Protein AF-A0A4R3I873-F1 (afdb_monomer_lite)

Secondary structure (DSSP, 8-state):
--HHHHHHHHHHHHHHHHHHHHHHHHHHHHHHHHHHHHHHHHHHHHHHHHHHHHHHHHHHT--HHHHHHHHHHHHHHHHHHHHH-TT-HHHHHHHHHHHHHHHHHHHHHHS--PPPPP-SHHHHHHHHHHHHHHHHHHHHHHHTTSS-HHHHHHHHHHHHHHHHHHHHHHHHHHHHHHHHTT-HHHHHHHHHHHHHHHHH-----TTHHHHHHHHHHHHHHTT---HHHHHHHHHHHHHTT---

Foldseek 3Di:
DPPVVVVVVVVVVVVVVVVVVVVVVVVVVVVLLVVLVVLLVVLLVVLVLLVLLLVLCVAQPLPLVLSVLSLVVSLVSLVVSCVSPVPDPSSVVSNVVSVVSVVSSVVCVVPPDDHDADQDPVSLVSSLVSLVVSLVVLVVCPVVVSDDPVVSVVCNLSSVVSNLVSSLVNLQVQLVVCVVVVVLVSSLVSLVVSLCSLVVDPRDDDCSVVSNVVSVVSNVVSPPDDCVVVVVVVVVVVVVPDDD

Structure (mmCIF, N/CA/C/O backbone):
data_AF-A0A4R3I873-F1
#
_entry.id   AF-A0A4R3I873-F1
#
loop_
_atom_site.group_PDB
_atom_site.id
_atom_site.type_symbol
_atom_site.label_atom_id
_atom_site.label_alt_id
_atom_site.label_comp_id
_atom_site.label_asym_id
_atom_site.label_entity_id
_atom_site.label_seq_id
_atom_site.pdbx_PDB_ins_code
_atom_site.Cartn_x
_atom_site.Cartn_y
_atom_site.Cartn_z
_atom_site.occupancy
_atom_site.B_iso_or_equiv
_atom_site.auth_seq_id
_atom_site.auth_comp_id
_atom_site.auth_asym_id
_atom_site.auth_atom_id
_atom_site.pdbx_PDB_model_num
ATOM 1 N N . MET A 1 1 ? 61.684 -5.479 -47.959 1.00 60.34 1 MET A N 1
ATOM 2 C CA . MET A 1 1 ? 60.389 -6.196 -48.004 1.00 60.34 1 MET A CA 1
ATOM 3 C C . MET A 1 1 ? 59.813 -6.062 -49.403 1.00 60.34 1 MET A C 1
ATOM 5 O O . MET A 1 1 ? 59.924 -4.977 -49.959 1.00 60.34 1 MET A O 1
ATOM 9 N N . SER A 1 2 ? 59.260 -7.128 -49.993 1.00 88.19 2 SER A N 1
ATOM 10 C CA . SER A 1 2 ? 58.579 -7.009 -51.290 1.00 88.19 2 SER A CA 1
ATOM 11 C C . SER A 1 2 ? 57.297 -6.184 -51.122 1.00 88.19 2 SER A C 1
ATOM 13 O O . SER A 1 2 ? 56.643 -6.257 -50.082 1.00 88.19 2 SER A O 1
ATOM 15 N N . PHE A 1 3 ? 56.935 -5.393 -52.131 1.00 88.19 3 PHE A N 1
ATOM 16 C CA . PHE A 1 3 ? 55.702 -4.591 -52.153 1.00 88.19 3 PHE A CA 1
ATOM 17 C C . PHE A 1 3 ? 54.454 -5.416 -51.776 1.00 88.19 3 PHE A C 1
ATOM 19 O O . PHE A 1 3 ? 53.602 -4.965 -51.014 1.00 88.19 3 PHE A O 1
ATOM 26 N N . TRP A 1 4 ? 54.410 -6.675 -52.213 1.00 90.62 4 TRP A N 1
ATOM 27 C CA . TRP A 1 4 ? 53.352 -7.633 -51.891 1.00 90.62 4 TRP A CA 1
ATOM 28 C C . TRP A 1 4 ? 53.280 -8.016 -50.410 1.00 90.62 4 TRP A C 1
ATOM 30 O O . TRP A 1 4 ? 52.184 -8.184 -49.883 1.00 90.62 4 TRP A O 1
ATOM 40 N N . ALA A 1 5 ? 54.420 -8.105 -49.718 1.00 89.44 5 ALA A N 1
ATOM 41 C CA . ALA A 1 5 ? 54.438 -8.364 -48.280 1.00 89.44 5 ALA A CA 1
ATOM 42 C C . ALA A 1 5 ? 53.839 -7.187 -47.491 1.00 89.44 5 ALA A C 1
ATOM 44 O O . ALA A 1 5 ? 53.072 -7.402 -46.556 1.00 89.44 5 ALA A O 1
ATOM 45 N N . PHE A 1 6 ? 54.125 -5.945 -47.901 1.00 91.50 6 PHE A N 1
ATOM 46 C CA . PHE A 1 6 ? 53.515 -4.754 -47.301 1.00 91.50 6 PHE A CA 1
ATOM 47 C C . PHE A 1 6 ? 51.999 -4.710 -47.541 1.00 91.50 6 PHE A C 1
ATOM 49 O O . PHE A 1 6 ? 51.234 -4.490 -46.603 1.00 91.50 6 PHE A O 1
ATOM 56 N N . LEU A 1 7 ? 51.561 -4.989 -48.774 1.00 91.62 7 LEU A N 1
ATOM 57 C CA . LEU A 1 7 ? 50.138 -5.038 -49.121 1.00 91.62 7 LEU A CA 1
ATOM 58 C C . LEU A 1 7 ? 49.388 -6.117 -48.318 1.00 91.62 7 LEU A C 1
ATOM 60 O O . LEU A 1 7 ? 48.276 -5.880 -47.851 1.00 91.62 7 LEU A O 1
ATOM 64 N N . GLY A 1 8 ? 50.017 -7.280 -48.113 1.00 93.75 8 GLY A N 1
ATOM 65 C CA . GLY A 1 8 ? 49.469 -8.369 -47.304 1.00 93.75 8 GLY A CA 1
ATOM 66 C C . GLY A 1 8 ? 49.294 -7.990 -45.831 1.00 93.75 8 GLY A C 1
ATOM 67 O O . GLY A 1 8 ? 48.234 -8.232 -45.259 1.00 93.75 8 GLY A O 1
ATOM 68 N N . VAL A 1 9 ? 50.291 -7.335 -45.224 1.00 92.19 9 VAL A N 1
ATOM 69 C CA . VAL A 1 9 ? 50.194 -6.846 -43.835 1.00 92.19 9 VAL A CA 1
ATOM 70 C C . VAL A 1 9 ? 49.103 -5.779 -43.699 1.00 92.19 9 VAL A C 1
ATOM 72 O O . VAL A 1 9 ? 48.313 -5.834 -42.757 1.00 92.19 9 VAL A O 1
ATOM 75 N N . LEU A 1 10 ? 49.008 -4.845 -44.653 1.00 93.81 10 LEU A N 1
ATOM 76 C CA . LEU A 1 10 ? 47.961 -3.819 -44.665 1.00 93.81 10 LEU A CA 1
ATOM 77 C C . LEU A 1 10 ? 46.556 -4.442 -44.742 1.00 93.81 10 LEU A C 1
ATOM 79 O O . LEU A 1 10 ? 45.660 -4.027 -44.009 1.00 93.81 10 LEU A O 1
ATOM 83 N N . ALA A 1 11 ? 46.372 -5.463 -45.584 1.00 94.06 11 ALA A N 1
ATOM 84 C CA . ALA A 1 11 ? 45.101 -6.173 -45.710 1.00 94.06 11 ALA A CA 1
ATOM 85 C C . ALA A 1 11 ? 44.700 -6.877 -44.402 1.00 94.06 11 ALA A C 1
ATOM 87 O O . ALA A 1 11 ? 43.551 -6.767 -43.975 1.00 94.06 11 ALA A O 1
ATOM 88 N N . ILE A 1 12 ? 45.644 -7.541 -43.726 1.00 94.31 12 ILE A N 1
ATOM 89 C CA . ILE A 1 12 ? 45.391 -8.193 -42.430 1.00 94.31 12 ILE A CA 1
ATOM 90 C C . ILE A 1 12 ? 44.998 -7.158 -41.369 1.00 94.31 12 ILE A C 1
ATOM 92 O O . ILE A 1 12 ? 44.011 -7.353 -40.660 1.00 94.31 12 ILE A O 1
ATOM 96 N N . LEU A 1 13 ? 45.718 -6.033 -41.288 1.00 93.00 13 LEU A N 1
ATOM 97 C CA . LEU A 1 13 ? 45.393 -4.954 -40.351 1.00 93.00 13 LEU A CA 1
ATOM 98 C C . LEU A 1 13 ? 44.006 -4.356 -40.620 1.00 93.00 13 LEU A C 1
ATOM 100 O O . LEU A 1 13 ? 43.263 -4.102 -39.672 1.00 93.00 13 LEU A O 1
ATOM 104 N N . ALA A 1 14 ? 43.625 -4.184 -41.888 1.00 93.31 14 ALA A N 1
ATOM 105 C CA . ALA A 1 14 ? 42.299 -3.701 -42.261 1.00 93.31 14 ALA A CA 1
ATOM 106 C C . ALA A 1 14 ? 41.185 -4.680 -41.847 1.00 93.31 14 ALA A C 1
ATOM 108 O O . ALA A 1 14 ? 40.172 -4.254 -41.292 1.00 93.31 14 ALA A O 1
AT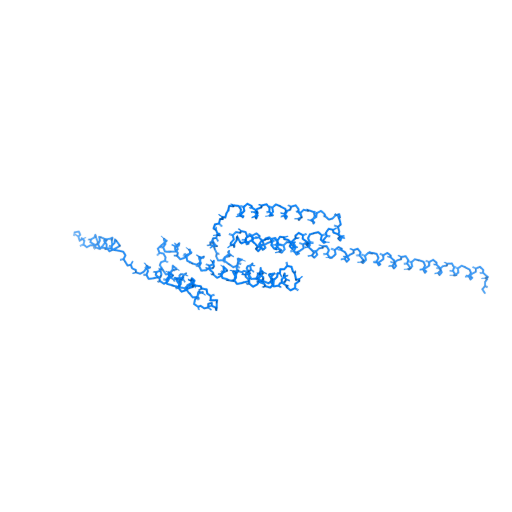OM 109 N N . VAL A 1 15 ? 41.385 -5.989 -42.044 1.00 95.12 15 VAL A N 1
ATOM 110 C CA . VAL A 1 15 ? 40.432 -7.022 -41.600 1.00 95.12 15 VAL A CA 1
ATOM 111 C C . VAL A 1 15 ? 40.312 -7.044 -40.075 1.00 95.12 15 VAL A C 1
ATOM 113 O O . VAL A 1 15 ? 39.198 -7.076 -39.554 1.00 95.12 15 VAL A O 1
ATOM 116 N N . MET A 1 16 ? 41.430 -6.969 -39.346 1.00 92.94 16 MET A N 1
ATOM 117 C CA . MET A 1 16 ? 41.413 -6.926 -37.880 1.00 92.94 16 MET A CA 1
ATOM 118 C C . MET A 1 16 ? 40.701 -5.678 -37.350 1.00 92.94 16 MET A C 1
ATOM 120 O O . MET A 1 16 ? 39.854 -5.787 -36.464 1.00 92.94 16 MET A O 1
ATOM 124 N N . ALA A 1 17 ? 40.996 -4.503 -37.910 1.00 92.44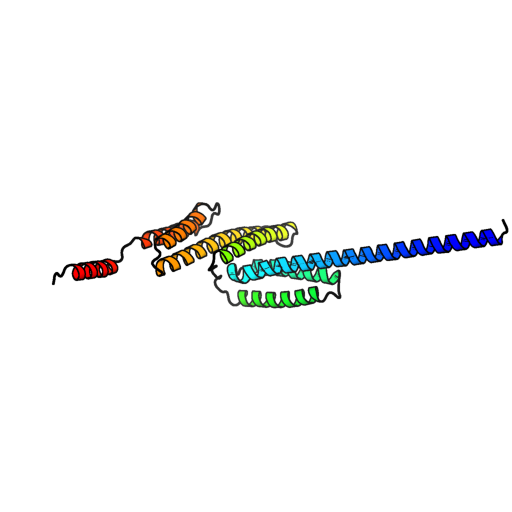 17 ALA A N 1
ATOM 125 C CA . ALA A 1 17 ? 40.325 -3.262 -37.536 1.00 92.44 17 ALA A CA 1
ATOM 126 C C . ALA A 1 17 ? 38.815 -3.320 -37.835 1.00 92.44 17 ALA A C 1
ATOM 128 O O . ALA A 1 17 ? 38.008 -2.917 -36.996 1.00 92.44 17 ALA A O 1
ATOM 129 N N . GLY A 1 18 ? 38.425 -3.883 -38.985 1.00 93.62 18 GLY A N 1
ATOM 130 C CA . GLY A 1 18 ? 37.023 -4.098 -39.350 1.00 93.62 18 GLY A CA 1
ATOM 131 C C . GLY A 1 18 ? 36.295 -5.052 -38.398 1.00 93.62 18 GLY A C 1
ATOM 132 O O . GLY A 1 18 ? 35.190 -4.749 -37.950 1.00 93.62 18 GLY A O 1
ATOM 133 N N . ALA A 1 19 ? 36.927 -6.168 -38.025 1.00 92.62 19 ALA A N 1
ATOM 134 C CA . ALA A 1 19 ? 36.372 -7.131 -37.075 1.00 92.62 19 ALA A CA 1
ATOM 135 C C . ALA A 1 19 ? 36.191 -6.526 -35.673 1.00 92.62 19 ALA A C 1
ATOM 137 O O . ALA A 1 19 ? 35.143 -6.712 -35.054 1.00 92.62 19 ALA A O 1
ATOM 138 N N . LEU A 1 20 ? 37.169 -5.752 -35.189 1.00 92.25 20 LEU A N 1
ATOM 139 C CA . LEU A 1 20 ? 37.072 -5.047 -33.906 1.00 92.25 20 LEU A CA 1
ATOM 140 C C . LEU A 1 20 ? 35.951 -4.002 -33.912 1.00 92.25 20 LEU A C 1
ATOM 142 O O . LEU A 1 20 ? 35.201 -3.899 -32.941 1.00 92.25 20 LEU A O 1
ATOM 146 N N . TYR A 1 21 ? 35.801 -3.257 -35.010 1.00 94.81 21 TYR A N 1
ATOM 147 C CA . TYR A 1 21 ? 34.722 -2.284 -35.155 1.00 94.81 21 TYR A CA 1
ATOM 148 C C . TYR A 1 21 ? 33.339 -2.955 -35.145 1.00 94.81 21 TYR A C 1
ATOM 150 O O . TYR A 1 21 ? 32.459 -2.532 -34.394 1.00 94.81 21 TYR A O 1
ATOM 158 N N . LEU A 1 22 ? 33.162 -4.040 -35.909 1.00 93.50 22 LEU A N 1
ATOM 159 C CA . LEU A 1 22 ? 31.922 -4.826 -35.923 1.00 93.50 22 LEU A CA 1
ATOM 160 C C . LEU A 1 22 ? 31.613 -5.441 -34.554 1.00 93.50 22 LEU A C 1
ATOM 162 O O . LEU A 1 22 ? 30.467 -5.395 -34.111 1.00 93.50 22 LEU A O 1
ATOM 166 N N . SER A 1 23 ? 32.628 -5.965 -33.862 1.00 91.94 23 SER A N 1
ATOM 167 C CA . SER A 1 23 ? 32.481 -6.508 -32.511 1.00 91.94 23 SER A CA 1
ATOM 168 C C . SER A 1 23 ? 32.015 -5.441 -31.524 1.00 91.94 23 SER A C 1
ATOM 170 O O . SER A 1 23 ? 31.121 -5.710 -30.724 1.00 91.94 23 SER A O 1
ATOM 172 N N . LYS A 1 24 ? 32.588 -4.233 -31.579 1.00 92.00 24 LYS A N 1
ATOM 173 C CA . LYS A 1 24 ? 32.170 -3.123 -30.717 1.00 92.00 24 LYS A CA 1
ATOM 174 C C . LYS A 1 24 ? 30.738 -2.685 -31.027 1.00 92.00 24 LYS A C 1
ATOM 176 O O . LYS A 1 24 ? 29.943 -2.536 -30.110 1.00 92.00 24 LYS A O 1
ATOM 181 N N . PHE A 1 25 ? 30.388 -2.545 -32.305 1.00 93.56 25 PHE A N 1
ATOM 182 C CA . PHE A 1 25 ? 29.031 -2.182 -32.716 1.00 93.56 25 PHE A CA 1
ATOM 183 C C . PHE A 1 25 ? 27.984 -3.216 -32.270 1.00 93.56 25 PHE A C 1
ATOM 185 O O . PHE A 1 25 ? 26.914 -2.850 -31.782 1.00 93.56 25 PHE A O 1
ATOM 192 N N . ALA A 1 26 ? 28.294 -4.510 -32.399 1.00 91.56 26 ALA A N 1
ATOM 193 C CA . ALA A 1 26 ? 27.433 -5.582 -31.909 1.00 91.56 26 ALA A CA 1
ATOM 194 C C . ALA A 1 26 ? 27.279 -5.534 -30.379 1.00 91.56 26 ALA A C 1
ATOM 196 O O . ALA A 1 26 ? 26.156 -5.631 -29.886 1.00 91.56 26 ALA A O 1
ATOM 197 N N . ALA A 1 27 ? 28.376 -5.310 -29.646 1.00 92.00 27 ALA A N 1
ATOM 198 C CA . ALA A 1 27 ? 28.360 -5.182 -28.190 1.00 92.00 27 ALA A CA 1
ATOM 199 C C . ALA A 1 27 ? 27.547 -3.964 -27.718 1.00 92.00 27 ALA A C 1
ATOM 201 O O . ALA A 1 27 ? 26.706 -4.099 -26.834 1.00 92.00 27 ALA A O 1
ATOM 202 N N . ASP A 1 28 ? 27.726 -2.793 -28.337 1.00 93.19 28 ASP A N 1
ATOM 203 C CA . ASP A 1 28 ? 26.969 -1.578 -28.004 1.00 93.19 28 ASP A CA 1
ATOM 204 C C . ASP A 1 28 ? 25.463 -1.775 -28.253 1.00 93.19 28 ASP A C 1
ATOM 206 O O . ASP A 1 28 ? 24.622 -1.364 -27.446 1.00 93.19 28 ASP A O 1
ATOM 210 N N . ARG A 1 29 ? 25.104 -2.466 -29.345 1.00 92.38 29 ARG A N 1
ATOM 211 C CA . ARG A 1 29 ? 23.713 -2.829 -29.646 1.00 92.38 29 ARG A CA 1
ATOM 212 C C . ARG A 1 29 ? 23.143 -3.803 -28.617 1.00 92.38 29 ARG A C 1
ATOM 214 O O . ARG A 1 29 ? 21.998 -3.639 -28.197 1.00 92.38 29 ARG A O 1
ATOM 221 N N . GLU A 1 30 ? 23.915 -4.806 -28.211 1.00 91.69 30 GLU A N 1
ATOM 222 C CA . GLU A 1 30 ? 23.497 -5.760 -27.186 1.00 91.69 30 GLU A CA 1
ATOM 223 C C . GLU A 1 30 ? 23.286 -5.069 -25.833 1.00 91.69 30 GLU A C 1
ATOM 225 O O . GLU A 1 30 ? 22.243 -5.260 -25.210 1.00 91.69 30 GLU A O 1
ATOM 230 N N . LEU A 1 31 ? 24.208 -4.195 -25.419 1.00 93.12 31 LEU A N 1
ATOM 231 C CA . LEU A 1 31 ? 24.082 -3.401 -24.195 1.00 93.12 31 LEU A CA 1
ATOM 232 C C . LEU A 1 31 ? 22.831 -2.515 -24.215 1.00 93.12 31 LEU A C 1
ATOM 234 O O . LEU A 1 31 ? 22.098 -2.460 -23.225 1.00 93.12 31 LEU A O 1
ATOM 238 N N . ALA A 1 32 ? 22.535 -1.870 -25.347 1.00 91.19 32 ALA A N 1
ATOM 239 C CA . ALA A 1 32 ? 21.318 -1.076 -25.500 1.00 91.19 32 ALA A CA 1
ATOM 240 C C . ALA A 1 32 ? 20.047 -1.932 -25.340 1.00 91.19 32 ALA A C 1
ATOM 242 O O . ALA A 1 32 ? 19.122 -1.539 -24.626 1.00 91.19 32 ALA A O 1
ATOM 243 N N . LEU A 1 33 ? 20.008 -3.126 -25.942 1.00 90.44 33 LEU A N 1
ATOM 244 C CA . LEU A 1 33 ? 18.888 -4.062 -25.791 1.00 90.44 33 LEU A CA 1
ATOM 245 C C . LEU A 1 33 ? 18.757 -4.580 -24.353 1.00 90.44 33 LEU A C 1
ATOM 247 O O . LEU A 1 33 ? 17.646 -4.675 -23.825 1.00 90.44 33 LEU A O 1
ATOM 251 N N . GLN A 1 34 ? 19.871 -4.898 -23.694 1.00 91.38 34 GLN A N 1
ATOM 252 C CA . GLN A 1 34 ? 19.878 -5.320 -22.294 1.00 91.38 34 GLN A CA 1
ATOM 253 C C . GLN A 1 34 ? 19.340 -4.217 -21.374 1.00 91.38 34 GLN A C 1
ATOM 255 O O . GLN A 1 34 ? 18.537 -4.507 -20.484 1.00 91.38 34 GLN A O 1
ATOM 260 N N . GLU A 1 35 ? 19.708 -2.959 -21.619 1.00 93.06 35 GLU A N 1
ATOM 261 C CA . GLU A 1 35 ? 19.231 -1.811 -20.847 1.00 93.06 35 GLU A CA 1
ATOM 262 C C . GLU A 1 35 ? 17.728 -1.568 -21.043 1.00 93.06 35 GLU A C 1
ATOM 264 O O . GLU A 1 35 ? 17.005 -1.358 -20.065 1.00 93.06 35 GLU A O 1
ATOM 269 N N . LEU A 1 36 ? 17.220 -1.673 -22.276 1.00 91.88 36 LEU A N 1
ATOM 270 C CA . LEU A 1 36 ? 15.777 -1.611 -22.546 1.00 91.88 36 LEU A CA 1
ATOM 271 C C . LEU A 1 36 ? 15.022 -2.730 -21.817 1.00 91.88 36 LEU A C 1
ATOM 273 O O . LEU A 1 36 ? 14.044 -2.468 -21.115 1.00 91.88 36 LEU A O 1
ATOM 277 N N . ASN A 1 37 ? 15.525 -3.965 -21.894 1.00 90.38 37 ASN A N 1
ATOM 278 C CA . ASN A 1 37 ? 14.953 -5.111 -21.186 1.00 90.38 37 ASN A CA 1
ATOM 279 C C . ASN A 1 37 ? 15.003 -4.946 -19.662 1.00 90.38 37 ASN A C 1
ATOM 281 O O . ASN A 1 37 ? 14.121 -5.423 -18.945 1.00 90.38 37 ASN A O 1
ATOM 285 N N . ARG A 1 38 ? 16.046 -4.303 -19.132 1.00 93.56 38 ARG A N 1
ATOM 286 C CA . ARG A 1 38 ? 16.154 -3.992 -17.705 1.00 93.56 38 ARG A CA 1
ATOM 287 C C . ARG A 1 38 ? 15.086 -2.982 -17.297 1.00 93.56 38 ARG A C 1
ATOM 289 O O . ARG A 1 38 ? 14.379 -3.231 -16.326 1.00 93.56 38 ARG A O 1
ATOM 296 N N . LYS A 1 39 ? 14.920 -1.893 -18.053 1.00 94.69 39 LYS A N 1
ATOM 297 C CA . LYS A 1 39 ? 13.890 -0.875 -17.792 1.00 94.69 39 LYS A CA 1
ATOM 298 C C . LYS A 1 39 ? 12.474 -1.449 -17.884 1.00 94.69 39 LYS A C 1
ATOM 300 O O . LYS A 1 39 ? 11.687 -1.232 -16.970 1.00 94.69 39 LYS A O 1
ATOM 305 N N . ALA A 1 40 ? 12.171 -2.251 -18.906 1.00 93.62 40 ALA A N 1
ATOM 306 C CA . ALA A 1 40 ? 10.873 -2.924 -19.030 1.00 93.62 40 ALA A CA 1
ATOM 307 C C . ALA A 1 40 ? 10.567 -3.822 -17.814 1.00 93.62 40 ALA A C 1
ATOM 309 O O . ALA A 1 40 ? 9.469 -3.775 -17.263 1.00 93.62 40 ALA A O 1
ATOM 310 N N . ARG A 1 41 ? 11.566 -4.567 -17.320 1.00 93.44 41 ARG A N 1
ATOM 311 C CA . ARG A 1 41 ? 11.433 -5.373 -16.093 1.00 93.44 41 ARG A CA 1
ATOM 312 C C . ARG A 1 41 ? 11.195 -4.529 -14.841 1.00 93.44 41 ARG A C 1
ATOM 314 O O . ARG A 1 41 ? 10.486 -4.980 -13.947 1.00 93.44 41 ARG A O 1
ATOM 321 N N . LEU A 1 42 ? 11.767 -3.327 -14.757 1.00 95.88 42 LEU A N 1
ATOM 322 C CA . LEU A 1 42 ? 11.489 -2.406 -13.650 1.00 95.88 42 LEU A CA 1
ATOM 323 C C . LEU A 1 42 ? 10.037 -1.914 -13.678 1.00 95.88 42 LEU A C 1
ATOM 325 O O . LEU A 1 42 ? 9.408 -1.877 -12.624 1.00 95.88 42 LEU A O 1
ATOM 329 N N . HIS A 1 43 ? 9.491 -1.608 -14.860 1.00 95.62 43 HIS A N 1
ATOM 330 C CA . HIS A 1 43 ? 8.072 -1.266 -15.004 1.00 95.62 43 HIS A CA 1
ATOM 331 C C . HIS A 1 43 ? 7.169 -2.420 -14.563 1.00 95.62 43 HIS A C 1
ATOM 333 O O . HIS A 1 43 ? 6.308 -2.207 -13.718 1.00 95.62 43 HIS A O 1
ATOM 339 N N . HIS A 1 44 ? 7.422 -3.643 -15.038 1.00 95.94 44 HIS A N 1
ATOM 340 C CA . HIS A 1 44 ? 6.655 -4.825 -14.628 1.00 95.94 44 HIS A CA 1
ATOM 341 C C . HIS A 1 44 ? 6.688 -5.056 -13.107 1.00 95.94 44 HIS A C 1
ATOM 343 O O . HIS A 1 44 ? 5.658 -5.273 -12.479 1.00 95.94 44 HIS A O 1
ATOM 349 N N . ARG A 1 45 ? 7.858 -4.918 -12.468 1.00 96.44 45 ARG A N 1
ATOM 350 C CA . ARG A 1 45 ? 7.962 -5.013 -11.000 1.00 96.44 45 ARG A CA 1
ATOM 351 C C . ARG A 1 45 ? 7.147 -3.940 -10.282 1.00 96.44 45 ARG A C 1
ATOM 353 O O . ARG A 1 45 ? 6.461 -4.260 -9.320 1.00 96.44 45 ARG A O 1
ATOM 360 N N . LYS A 1 46 ? 7.193 -2.690 -10.758 1.00 96.50 46 LYS A N 1
ATOM 361 C CA . LYS A 1 46 ? 6.382 -1.602 -10.191 1.00 96.50 46 LYS A CA 1
ATOM 362 C C . LYS A 1 46 ? 4.884 -1.888 -10.347 1.00 96.50 46 LYS A C 1
ATOM 364 O O . LYS A 1 46 ? 4.128 -1.581 -9.437 1.00 96.50 46 LYS A O 1
ATOM 369 N N . ILE A 1 47 ? 4.463 -2.498 -11.455 1.00 97.44 47 ILE A N 1
ATOM 370 C CA . ILE A 1 47 ? 3.072 -2.920 -11.666 1.00 97.44 47 ILE A CA 1
ATOM 371 C C . ILE A 1 47 ? 2.670 -3.977 -10.636 1.00 97.44 47 ILE A C 1
ATOM 373 O O . ILE A 1 47 ? 1.665 -3.779 -9.969 1.00 97.44 47 ILE A O 1
ATOM 377 N N . ILE A 1 48 ? 3.475 -5.026 -10.435 1.00 96.69 48 ILE A N 1
ATOM 378 C CA . ILE A 1 48 ? 3.220 -6.051 -9.404 1.00 96.69 48 ILE A CA 1
ATOM 379 C C . ILE A 1 48 ? 3.110 -5.418 -8.008 1.00 96.69 48 ILE A C 1
ATOM 381 O O . ILE A 1 48 ? 2.218 -5.752 -7.233 1.00 96.69 48 ILE A O 1
ATOM 385 N N . ASP A 1 49 ? 4.002 -4.478 -7.684 1.00 96.56 49 ASP A N 1
ATOM 386 C CA . ASP A 1 49 ? 3.959 -3.776 -6.401 1.00 96.56 49 ASP A CA 1
ATOM 387 C C . ASP A 1 49 ? 2.683 -2.937 -6.239 1.00 96.56 49 ASP A C 1
ATOM 389 O O . ASP A 1 49 ? 2.142 -2.859 -5.138 1.00 96.56 49 ASP A O 1
ATOM 393 N N . LEU A 1 50 ? 2.208 -2.285 -7.305 1.00 97.31 50 LEU A N 1
ATOM 394 C CA . LEU A 1 50 ? 0.962 -1.515 -7.290 1.00 97.31 50 LEU A CA 1
ATOM 395 C C . LEU A 1 50 ? -0.261 -2.428 -7.173 1.00 97.31 50 LEU A C 1
ATOM 397 O O . LEU A 1 50 ? -1.151 -2.127 -6.380 1.00 97.31 50 LEU A O 1
ATOM 401 N N . ASP A 1 51 ? -0.266 -3.538 -7.906 1.00 97.25 51 ASP A N 1
ATOM 402 C CA . ASP A 1 51 ? -1.312 -4.561 -7.905 1.00 97.25 51 ASP A CA 1
ATOM 403 C C . ASP A 1 51 ? -1.579 -5.099 -6.492 1.00 97.25 51 ASP A C 1
ATOM 405 O O . ASP A 1 51 ? -2.703 -5.041 -5.989 1.00 97.25 51 ASP A O 1
ATOM 409 N N . GLU A 1 52 ? -0.516 -5.501 -5.787 1.00 96.81 52 GLU A N 1
ATOM 410 C CA . GLU A 1 52 ? -0.592 -6.012 -4.413 1.00 96.81 52 GLU A CA 1
ATOM 411 C C . GLU A 1 52 ? -1.245 -4.994 -3.455 1.00 96.81 52 GLU A C 1
ATOM 413 O O . GLU A 1 52 ? -2.071 -5.339 -2.596 1.00 96.81 52 GLU A O 1
ATOM 418 N N . LEU A 1 53 ? -0.893 -3.712 -3.604 1.00 97.50 53 LEU A N 1
ATOM 419 C CA . LEU A 1 53 ? -1.462 -2.638 -2.792 1.00 97.50 53 LEU A CA 1
ATOM 420 C C . LEU A 1 53 ? -2.924 -2.382 -3.150 1.00 97.50 53 LEU A C 1
ATOM 422 O O . LEU A 1 53 ? -3.748 -2.263 -2.243 1.00 97.50 53 LEU A O 1
ATOM 426 N N . ILE A 1 54 ? -3.252 -2.317 -4.441 1.00 97.75 54 ILE A N 1
ATOM 427 C CA . ILE A 1 54 ? -4.611 -2.071 -4.932 1.00 97.75 54 ILE A CA 1
ATOM 428 C C . ILE A 1 54 ? -5.555 -3.173 -4.455 1.00 97.75 54 ILE A C 1
ATOM 430 O O . ILE A 1 54 ? -6.591 -2.853 -3.876 1.00 97.75 54 ILE A O 1
ATOM 434 N N . HIS A 1 55 ? -5.177 -4.447 -4.578 1.00 96.69 55 HIS A N 1
ATOM 435 C CA . HIS A 1 55 ? -5.991 -5.561 -4.086 1.00 96.69 55 HIS A CA 1
ATOM 436 C C . HIS A 1 55 ? -6.239 -5.494 -2.578 1.00 96.69 55 HIS A C 1
ATOM 438 O O . HIS A 1 55 ? -7.352 -5.730 -2.107 1.00 96.69 55 HIS A O 1
ATOM 444 N N . THR A 1 56 ? -5.229 -5.102 -1.801 1.00 96.94 56 THR A N 1
ATOM 445 C CA . THR A 1 56 ? -5.411 -4.930 -0.355 1.00 96.94 56 THR A CA 1
ATOM 446 C C . THR A 1 56 ? -6.367 -3.777 -0.051 1.00 96.94 56 THR A C 1
ATOM 448 O O . THR A 1 56 ? -7.262 -3.906 0.784 1.00 96.94 56 THR A O 1
ATOM 451 N N . LEU A 1 57 ? -6.216 -2.646 -0.738 1.00 96.88 57 LEU A N 1
ATOM 452 C CA . LEU A 1 57 ? -7.075 -1.484 -0.537 1.00 96.88 57 LEU A CA 1
ATOM 453 C C . LEU A 1 57 ? -8.506 -1.728 -1.036 1.00 96.88 57 LEU A C 1
ATOM 455 O O . LEU A 1 57 ? -9.438 -1.248 -0.401 1.00 96.88 57 LEU A O 1
ATOM 459 N N . LEU A 1 58 ? -8.716 -2.526 -2.084 1.00 96.62 58 LEU A N 1
ATOM 460 C CA . LEU A 1 58 ? -10.044 -2.963 -2.540 1.00 96.62 58 LEU A CA 1
ATOM 461 C C . LEU A 1 58 ? -10.818 -3.737 -1.466 1.00 96.62 58 LEU A C 1
ATOM 463 O O . LEU A 1 58 ? -12.043 -3.653 -1.390 1.00 96.62 58 LEU A O 1
ATOM 467 N N . ILE A 1 59 ? -10.120 -4.473 -0.607 1.00 95.94 59 ILE A N 1
ATOM 468 C CA . ILE A 1 59 ? -10.753 -5.258 0.456 1.00 95.94 59 ILE A CA 1
ATOM 469 C C . ILE A 1 59 ? -10.962 -4.402 1.712 1.00 95.94 59 ILE A C 1
ATOM 471 O O . ILE A 1 59 ? -12.060 -4.372 2.273 1.00 95.94 59 ILE A O 1
ATOM 475 N N . TYR A 1 60 ? -9.919 -3.680 2.126 1.00 96.50 60 TYR A N 1
ATOM 476 C CA . TYR A 1 60 ? -9.804 -3.127 3.478 1.00 96.50 60 TYR A CA 1
ATOM 477 C C . TYR A 1 60 ? -9.963 -1.604 3.580 1.00 96.50 60 TYR A C 1
ATOM 479 O O . TYR A 1 60 ? -10.135 -1.084 4.680 1.00 96.50 60 TYR A O 1
ATOM 487 N N . ASP A 1 61 ? -9.901 -0.875 2.466 1.00 95.44 61 ASP A N 1
ATOM 488 C CA . ASP A 1 61 ? -9.989 0.591 2.459 1.00 95.44 61 ASP A CA 1
ATOM 489 C C . ASP A 1 61 ? -11.158 1.121 1.622 1.00 95.44 61 ASP A C 1
ATOM 491 O O . ASP A 1 61 ? -11.877 2.023 2.049 1.00 95.44 61 ASP A O 1
ATOM 495 N N . ARG A 1 62 ? -11.349 0.539 0.434 1.00 94.50 62 ARG A N 1
ATOM 496 C CA . ARG A 1 62 ? -12.446 0.772 -0.517 1.00 94.50 62 ARG A CA 1
ATOM 497 C C . ARG A 1 62 ? -12.638 2.219 -0.963 1.00 94.50 62 ARG A C 1
ATOM 499 O O . ARG A 1 62 ? -13.693 2.585 -1.473 1.00 94.50 62 ARG A O 1
ATOM 506 N N . ASN A 1 63 ? -11.611 3.054 -0.829 1.00 94.94 63 ASN A N 1
ATOM 507 C CA . ASN A 1 63 ? -11.657 4.425 -1.309 1.00 94.94 63 ASN A CA 1
ATOM 508 C C . ASN A 1 63 ? -11.379 4.487 -2.817 1.00 94.94 63 ASN A C 1
ATOM 510 O O . ASN A 1 63 ? -10.225 4.477 -3.244 1.00 94.94 63 ASN A O 1
ATOM 514 N N . THR A 1 64 ? -12.440 4.601 -3.613 1.00 95.94 64 THR A N 1
ATOM 515 C CA . THR A 1 64 ? -12.371 4.602 -5.083 1.00 95.94 64 THR A CA 1
ATOM 516 C C . THR A 1 64 ? -11.479 5.711 -5.636 1.00 95.94 64 THR A C 1
ATOM 518 O O . THR A 1 64 ? -10.651 5.440 -6.489 1.00 95.94 64 THR A O 1
ATOM 521 N N . SER A 1 65 ? -11.531 6.921 -5.075 1.00 95.12 65 SER A N 1
ATOM 522 C CA . SER A 1 65 ? -10.693 8.044 -5.527 1.00 95.12 65 SER A CA 1
ATOM 523 C C . SER A 1 65 ? -9.177 7.775 -5.417 1.00 95.12 65 SER A C 1
ATOM 525 O O . SER A 1 65 ? -8.415 8.099 -6.333 1.00 95.12 65 SER A O 1
ATOM 527 N N . LEU A 1 66 ? -8.718 7.142 -4.327 1.00 95.94 66 LEU A N 1
ATOM 528 C CA . LEU A 1 66 ? -7.317 6.720 -4.212 1.00 95.94 66 LEU A CA 1
ATOM 529 C C . LEU A 1 66 ? -7.006 5.566 -5.174 1.00 95.94 66 LEU A C 1
ATOM 531 O O . LEU A 1 66 ? -5.964 5.588 -5.829 1.00 95.94 66 LEU A O 1
ATOM 535 N N . LEU A 1 67 ? -7.902 4.579 -5.268 1.00 97.19 67 LEU A N 1
ATOM 536 C CA . LEU A 1 67 ? -7.743 3.426 -6.159 1.00 97.19 67 LEU A CA 1
ATOM 537 C C . LEU A 1 67 ? -7.623 3.862 -7.626 1.00 97.19 67 LEU A C 1
ATOM 539 O O . LEU A 1 67 ? -6.726 3.400 -8.319 1.00 97.19 67 LEU A O 1
ATOM 543 N N . GLU A 1 68 ? -8.440 4.813 -8.074 1.00 96.44 68 GLU A N 1
ATOM 544 C CA . GLU A 1 68 ? -8.373 5.416 -9.411 1.00 96.44 68 GLU A CA 1
ATOM 545 C C . GLU A 1 68 ? -7.030 6.111 -9.660 1.00 96.44 68 GLU A C 1
ATOM 547 O O . GLU A 1 68 ? -6.427 5.953 -10.722 1.00 96.44 68 GLU A O 1
ATOM 552 N N . SER A 1 69 ? -6.516 6.845 -8.668 1.00 96.31 69 SER A N 1
ATOM 553 C CA . SER A 1 69 ? -5.206 7.500 -8.767 1.00 96.31 69 SER A CA 1
ATOM 554 C C . SER A 1 69 ? -4.065 6.483 -8.893 1.00 96.31 69 SER A C 1
ATOM 556 O O . SER A 1 69 ? -3.136 6.683 -9.678 1.00 96.31 69 SER A O 1
ATOM 558 N N . MET A 1 70 ? -4.143 5.374 -8.150 1.00 97.06 70 MET A N 1
ATOM 559 C CA . MET A 1 70 ? -3.169 4.282 -8.216 1.00 97.06 70 MET A CA 1
ATOM 560 C C . MET A 1 70 ? -3.266 3.504 -9.533 1.00 97.06 70 MET A C 1
ATOM 562 O O . MET A 1 70 ? -2.236 3.236 -10.148 1.00 97.06 70 MET A O 1
ATOM 566 N N . LEU A 1 71 ? -4.480 3.208 -10.003 1.00 97.25 71 LEU A N 1
ATOM 567 C CA . LEU A 1 71 ? -4.721 2.550 -11.289 1.00 97.25 71 LEU A CA 1
ATOM 568 C C . LEU A 1 71 ? -4.209 3.393 -12.451 1.00 97.25 71 LEU A C 1
ATOM 570 O O . LEU A 1 71 ? -3.524 2.873 -13.323 1.00 97.25 71 LEU A O 1
ATOM 574 N N . LYS A 1 72 ? -4.427 4.710 -12.428 1.00 96.56 72 LYS A N 1
ATOM 575 C CA . LYS A 1 72 ? -3.883 5.614 -13.447 1.00 96.56 72 LYS A CA 1
ATOM 576 C C . LYS A 1 72 ? -2.355 5.553 -13.522 1.00 96.56 72 LYS A C 1
ATOM 578 O O . LYS A 1 72 ? -1.793 5.579 -14.617 1.00 96.56 72 LYS A O 1
ATOM 583 N N . GLU A 1 73 ? -1.672 5.474 -12.380 1.00 96.62 73 GLU A N 1
ATOM 584 C CA . GLU A 1 73 ? -0.214 5.297 -12.347 1.00 96.62 73 GLU A CA 1
ATOM 585 C C . GLU A 1 73 ? 0.208 3.899 -12.819 1.00 96.62 73 GLU A C 1
ATOM 587 O O . GLU A 1 73 ? 1.198 3.774 -13.544 1.00 96.62 73 GLU A O 1
ATOM 592 N N . MET A 1 74 ? -0.544 2.857 -12.460 1.00 97.38 74 MET A N 1
ATOM 593 C CA . MET A 1 74 ? -0.304 1.482 -12.902 1.00 97.38 74 MET A CA 1
ATOM 594 C C . MET A 1 74 ? -0.445 1.359 -14.428 1.00 97.38 74 MET A C 1
ATOM 596 O O . MET A 1 74 ? 0.484 0.889 -15.086 1.00 97.38 74 MET A O 1
ATOM 600 N N . SER A 1 75 ? -1.526 1.897 -15.006 1.00 97.00 75 SER A N 1
ATOM 601 C CA . SER A 1 75 ? -1.760 1.998 -16.455 1.00 97.00 75 SER A CA 1
ATOM 602 C C . SER A 1 75 ? -0.642 2.767 -17.154 1.00 97.00 75 SER A C 1
ATOM 604 O O . SER A 1 75 ? -0.050 2.272 -18.112 1.00 97.00 75 SER A O 1
ATOM 606 N N . ALA A 1 76 ? -0.272 3.946 -16.642 1.00 96.19 76 ALA A N 1
ATOM 607 C CA . ALA A 1 76 ? 0.817 4.736 -17.214 1.00 96.19 76 ALA A CA 1
ATOM 608 C C . ALA A 1 76 ? 2.167 3.994 -17.166 1.00 96.19 76 ALA A C 1
ATOM 610 O O . ALA A 1 76 ? 2.957 4.077 -18.108 1.00 96.19 76 ALA A O 1
ATOM 611 N N . THR A 1 77 ? 2.431 3.251 -16.087 1.00 96.44 77 THR A N 1
ATOM 612 C CA . THR A 1 77 ? 3.644 2.435 -15.930 1.00 96.44 77 THR A CA 1
ATOM 613 C C . THR A 1 77 ? 3.671 1.288 -16.944 1.00 96.44 77 THR A C 1
ATOM 615 O O . THR A 1 77 ? 4.710 1.051 -17.564 1.00 96.44 77 THR A O 1
ATOM 618 N N . ALA A 1 78 ? 2.537 0.619 -17.162 1.00 96.31 78 ALA A N 1
ATOM 619 C CA . ALA A 1 78 ? 2.393 -0.443 -18.156 1.00 96.31 78 ALA A CA 1
ATOM 620 C C . ALA A 1 78 ? 2.585 0.074 -19.586 1.00 96.31 78 ALA A C 1
ATOM 622 O O . ALA A 1 78 ? 3.380 -0.482 -20.346 1.00 96.31 78 ALA A O 1
ATOM 623 N N . GLU A 1 79 ? 1.952 1.195 -19.939 1.00 95.69 79 GLU A N 1
ATOM 624 C CA . GLU A 1 79 ? 2.122 1.831 -21.248 1.00 95.69 79 GLU A CA 1
ATOM 625 C C . GLU A 1 79 ? 3.577 2.239 -21.517 1.00 95.69 79 GLU A C 1
ATOM 627 O O . GLU A 1 79 ? 4.082 2.064 -22.628 1.00 95.69 79 GLU A O 1
ATOM 632 N N . GLN A 1 80 ? 4.278 2.772 -20.510 1.00 95.00 80 GLN A N 1
ATOM 633 C CA . GLN A 1 80 ? 5.705 3.085 -20.621 1.00 95.00 80 GLN A CA 1
ATOM 634 C C . GLN A 1 80 ? 6.546 1.824 -20.827 1.00 95.00 80 GLN A C 1
ATOM 636 O O . GLN A 1 80 ? 7.419 1.815 -21.695 1.00 95.00 80 GLN A O 1
ATOM 641 N N . GLY A 1 81 ? 6.252 0.748 -20.093 1.00 95.25 81 GLY A N 1
ATOM 642 C CA . GLY A 1 81 ? 6.897 -0.547 -20.287 1.00 95.25 81 GLY A CA 1
ATOM 643 C C . GLY A 1 81 ? 6.732 -1.068 -21.717 1.00 95.25 81 GLY A C 1
ATOM 644 O O . GLY A 1 81 ? 7.715 -1.466 -22.343 1.00 95.25 81 GLY A O 1
ATOM 645 N N . ILE A 1 82 ? 5.515 -1.013 -22.264 1.00 95.19 82 ILE A N 1
ATOM 646 C CA . ILE A 1 82 ? 5.206 -1.496 -23.620 1.00 95.19 82 ILE A CA 1
ATOM 647 C C . ILE A 1 82 ? 5.904 -0.651 -24.684 1.00 95.19 82 ILE A C 1
ATOM 649 O O . ILE A 1 82 ? 6.412 -1.199 -25.657 1.00 95.19 82 ILE A O 1
ATOM 653 N N . LYS A 1 83 ? 6.010 0.670 -24.496 1.00 94.38 83 LYS A N 1
ATOM 654 C CA . LYS A 1 83 ? 6.789 1.529 -25.407 1.00 94.38 83 LYS A CA 1
ATOM 655 C C . LYS A 1 83 ? 8.262 1.117 -25.479 1.00 94.38 83 LYS A C 1
ATOM 657 O O . LYS A 1 83 ? 8.875 1.259 -26.532 1.00 94.38 83 LYS A O 1
ATOM 662 N N . LEU A 1 84 ? 8.827 0.618 -24.378 1.00 92.94 84 LEU A N 1
ATOM 663 C CA . LEU A 1 84 ? 10.209 0.128 -24.334 1.00 92.94 84 LEU A CA 1
ATOM 664 C C . LEU A 1 84 ? 10.350 -1.282 -24.912 1.00 92.94 84 LEU A C 1
ATOM 666 O O . LEU A 1 84 ? 11.368 -1.582 -25.534 1.00 92.94 84 LEU A O 1
ATOM 670 N N . LYS A 1 85 ? 9.352 -2.145 -24.692 1.00 92.56 85 LYS A N 1
ATOM 671 C CA . LYS A 1 85 ? 9.332 -3.530 -25.170 1.00 92.56 85 LYS A CA 1
ATOM 672 C C . LYS A 1 85 ? 7.935 -3.898 -25.704 1.00 92.56 85 LYS A C 1
ATOM 674 O O . LYS A 1 85 ? 7.142 -4.492 -24.970 1.00 92.56 85 LYS A O 1
ATOM 679 N N . PRO A 1 86 ? 7.634 -3.580 -26.978 1.00 91.06 86 PRO A N 1
ATOM 680 C CA . PRO A 1 86 ? 6.300 -3.777 -27.558 1.00 91.06 86 PRO A CA 1
ATOM 681 C C . PRO A 1 86 ? 5.843 -5.236 -27.613 1.00 91.06 86 PRO A C 1
ATOM 683 O O . PRO A 1 86 ? 4.646 -5.515 -27.519 1.00 91.06 86 PRO A O 1
ATOM 686 N N . ASP A 1 87 ? 6.796 -6.159 -27.727 1.00 91.19 87 ASP A N 1
ATOM 687 C CA . ASP A 1 87 ? 6.561 -7.603 -27.849 1.00 91.19 87 ASP A CA 1
ATOM 688 C C . ASP A 1 87 ? 6.559 -8.320 -26.486 1.00 91.19 87 ASP A C 1
ATOM 690 O O . ASP A 1 87 ? 6.702 -9.537 -26.416 1.00 91.19 87 ASP A O 1
ATOM 694 N N . SER A 1 88 ? 6.472 -7.579 -25.374 1.00 92.56 88 SER A N 1
ATOM 695 C CA . SER A 1 88 ? 6.395 -8.190 -24.043 1.00 92.56 88 SER A CA 1
ATOM 696 C C . SER A 1 88 ? 4.976 -8.675 -23.765 1.00 92.56 88 SER A C 1
ATOM 698 O O . SER A 1 88 ? 4.080 -7.870 -23.509 1.00 92.56 88 SER A O 1
ATOM 700 N N . GLU A 1 89 ? 4.785 -9.990 -23.758 1.00 92.81 89 GLU A N 1
ATOM 701 C CA . GLU A 1 89 ? 3.507 -10.605 -23.387 1.00 92.81 89 GLU A CA 1
ATOM 702 C C . GLU A 1 89 ? 3.144 -10.334 -21.920 1.00 92.81 89 GLU A C 1
ATOM 704 O O . GLU A 1 89 ? 1.977 -10.115 -21.609 1.00 92.81 89 GLU A O 1
ATOM 709 N N . GLU A 1 90 ? 4.134 -10.238 -21.024 1.00 93.19 90 GLU A N 1
ATOM 710 C CA . GLU A 1 90 ? 3.898 -9.960 -19.601 1.00 93.19 90 GLU A CA 1
ATOM 711 C C . GLU A 1 90 ? 3.231 -8.593 -19.398 1.00 93.19 90 GLU A C 1
ATOM 713 O O . GLU A 1 90 ? 2.189 -8.495 -18.760 1.00 93.19 90 GLU A O 1
ATOM 718 N N . LEU A 1 91 ? 3.770 -7.541 -20.021 1.00 93.62 91 LEU A N 1
ATOM 719 C CA . LEU A 1 91 ? 3.219 -6.186 -19.909 1.00 93.62 91 LEU A CA 1
ATOM 720 C C . LEU A 1 91 ? 1.861 -6.038 -20.615 1.00 93.62 91 LEU A C 1
ATOM 722 O O . LEU A 1 91 ? 1.037 -5.212 -20.220 1.00 93.62 91 LEU A O 1
ATOM 726 N N . ARG A 1 92 ? 1.608 -6.831 -21.664 1.00 93.00 92 ARG A N 1
ATOM 727 C CA . ARG A 1 92 ? 0.286 -6.896 -22.306 1.00 93.00 92 ARG A CA 1
ATOM 728 C C . ARG A 1 92 ? -0.733 -7.568 -21.390 1.00 93.00 92 ARG A C 1
ATOM 730 O O . ARG A 1 92 ? -1.850 -7.068 -21.274 1.00 93.00 92 ARG A O 1
ATOM 737 N N . SER A 1 93 ? -0.343 -8.650 -20.717 1.00 94.69 93 SER A N 1
ATOM 738 C CA . SER A 1 93 ? -1.164 -9.300 -19.694 1.00 94.69 93 SER A CA 1
ATOM 739 C C . SER A 1 93 ? -1.461 -8.349 -18.536 1.00 94.69 93 SER A C 1
ATOM 741 O O . SER A 1 93 ? -2.609 -8.262 -18.108 1.00 94.69 93 SER A O 1
ATOM 743 N N . ASP A 1 94 ? -0.464 -7.590 -18.076 1.00 95.25 94 ASP A N 1
ATOM 744 C CA . ASP A 1 94 ? -0.644 -6.577 -17.035 1.00 95.25 94 ASP A CA 1
ATOM 745 C C . ASP A 1 94 ? -1.719 -5.554 -17.429 1.00 95.25 94 ASP A C 1
ATOM 747 O O . ASP A 1 94 ? -2.613 -5.274 -16.639 1.00 95.25 94 ASP A O 1
ATOM 751 N N . LEU A 1 95 ? -1.701 -5.038 -18.666 1.00 93.69 95 LEU A N 1
ATOM 752 C CA . LEU A 1 95 ? -2.739 -4.111 -19.143 1.00 93.69 95 LEU A CA 1
ATOM 753 C C . LEU A 1 95 ? -4.149 -4.712 -19.130 1.00 93.69 95 LEU A C 1
ATOM 755 O O . LEU A 1 95 ? -5.113 -3.995 -18.859 1.00 93.69 95 LEU A O 1
ATOM 759 N N . LEU A 1 96 ? -4.293 -5.999 -19.452 1.00 94.12 96 LEU A N 1
ATOM 760 C CA . LEU A 1 96 ? -5.591 -6.673 -19.390 1.00 94.12 96 LEU A CA 1
ATOM 761 C C . LEU A 1 96 ? -6.072 -6.804 -17.942 1.00 94.12 96 LEU A C 1
ATOM 763 O O . LEU A 1 96 ? -7.234 -6.509 -17.666 1.00 94.12 96 LEU A O 1
ATOM 767 N N . ASN A 1 97 ? -5.173 -7.169 -17.027 1.00 95.38 97 ASN A N 1
ATOM 768 C CA . ASN A 1 97 ? -5.472 -7.259 -15.600 1.00 95.38 97 ASN A CA 1
ATOM 769 C C . ASN A 1 97 ? -5.869 -5.893 -15.030 1.00 95.38 97 ASN A C 1
ATOM 771 O O . ASN A 1 97 ? -6.887 -5.782 -14.356 1.00 95.38 97 ASN A O 1
ATOM 775 N N . ILE A 1 98 ? -5.136 -4.833 -15.379 1.00 97.00 98 ILE A N 1
ATOM 776 C CA . ILE A 1 98 ? -5.443 -3.464 -14.947 1.00 97.00 98 ILE A CA 1
ATOM 777 C C . ILE A 1 98 ? -6.866 -3.066 -15.353 1.00 97.00 98 ILE A C 1
ATOM 779 O O . ILE A 1 98 ? -7.609 -2.539 -14.530 1.00 97.00 98 ILE A O 1
ATOM 783 N N . ARG A 1 99 ? -7.289 -3.379 -16.584 1.00 95.94 99 ARG A N 1
ATOM 784 C CA . ARG A 1 99 ? -8.664 -3.110 -17.044 1.00 95.94 99 ARG A CA 1
ATOM 785 C C . ARG A 1 99 ? -9.718 -3.892 -16.265 1.00 95.94 99 ARG A C 1
ATOM 787 O O . ARG A 1 99 ? -10.807 -3.372 -16.039 1.00 95.94 99 ARG A O 1
ATOM 79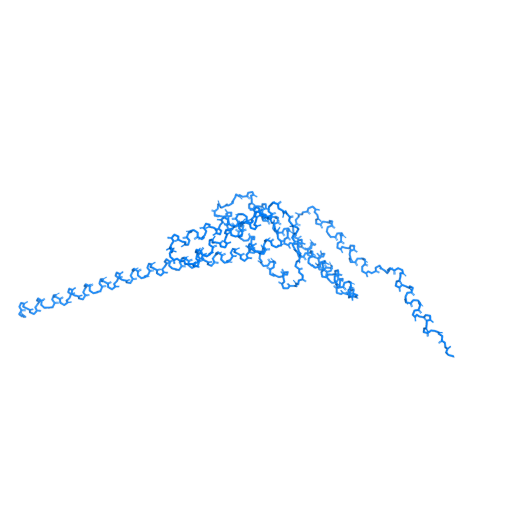4 N N . ALA A 1 100 ? -9.424 -5.130 -15.871 1.00 96.19 100 ALA A N 1
ATOM 795 C CA . ALA A 1 100 ? -10.328 -5.904 -15.024 1.00 96.19 100 ALA A CA 1
ATOM 796 C C . ALA A 1 100 ? -10.480 -5.243 -13.643 1.00 96.19 100 ALA A C 1
ATOM 798 O O . ALA A 1 100 ? -11.597 -5.049 -13.168 1.00 96.19 100 ALA A O 1
ATOM 799 N N . ILE A 1 101 ? -9.374 -4.786 -13.051 1.00 96.69 101 ILE A N 1
ATOM 800 C CA . ILE A 1 101 ? -9.390 -4.087 -11.761 1.00 96.69 101 ILE A CA 1
ATOM 801 C C . ILE A 1 101 ? -10.105 -2.729 -11.870 1.00 96.69 101 ILE A C 1
ATOM 803 O O . ILE A 1 101 ? -10.867 -2.356 -10.978 1.00 96.69 101 ILE A O 1
ATOM 807 N N . GLU A 1 102 ? -9.934 -1.995 -12.974 1.00 96.81 102 GLU A N 1
ATOM 808 C CA . GLU A 1 102 ? -10.696 -0.768 -13.249 1.00 96.81 102 GLU A CA 1
ATOM 809 C C . GLU A 1 102 ? -12.211 -1.027 -13.222 1.00 96.81 102 GLU A C 1
ATOM 811 O O . GLU A 1 102 ? -12.959 -0.229 -12.653 1.00 96.81 102 GLU A O 1
ATOM 816 N N . GLN A 1 103 ? -12.674 -2.153 -13.775 1.00 95.81 103 GLN A N 1
ATOM 817 C CA . GLN A 1 103 ? -14.085 -2.545 -13.706 1.00 95.81 103 GLN A CA 1
ATOM 818 C C . GLN A 1 103 ? -14.522 -2.858 -12.271 1.00 95.81 103 GLN A C 1
ATOM 820 O O . GLN A 1 103 ? -15.598 -2.427 -11.858 1.00 95.81 103 GLN A O 1
ATOM 825 N N . GLU A 1 104 ? -13.696 -3.550 -11.483 1.00 95.88 104 GLU A N 1
ATOM 826 C CA . GLU A 1 104 ? -13.987 -3.804 -10.066 1.00 95.88 104 GLU A CA 1
ATOM 827 C C . GLU A 1 104 ? -14.137 -2.501 -9.266 1.00 95.88 104 GLU A C 1
ATOM 829 O O . GLU A 1 104 ? -15.079 -2.358 -8.482 1.00 95.88 104 GLU A O 1
ATOM 834 N N . VAL A 1 105 ? -13.262 -1.516 -9.503 1.00 96.19 105 VAL A N 1
ATOM 835 C CA . VAL A 1 105 ? -13.340 -0.193 -8.860 1.00 96.19 105 VAL A CA 1
ATOM 836 C C . VAL A 1 105 ? -14.600 0.561 -9.285 1.00 96.19 105 VAL A C 1
ATOM 838 O O . VAL A 1 105 ? -15.254 1.173 -8.439 1.00 96.19 105 VAL A O 1
ATOM 841 N N . GLN A 1 106 ? -14.997 0.480 -10.558 1.00 95.50 106 GLN A N 1
ATOM 842 C CA . GLN A 1 106 ? -16.247 1.081 -11.039 1.00 95.50 106 GLN A CA 1
ATOM 843 C C . GLN A 1 106 ? -17.481 0.439 -10.393 1.00 95.50 106 GLN A C 1
ATOM 845 O O . GLN A 1 106 ? -18.398 1.145 -9.971 1.00 95.50 106 GLN A O 1
ATOM 850 N N . VAL A 1 107 ? -17.500 -0.891 -10.259 1.00 95.38 107 VAL A N 1
ATOM 851 C CA . VAL A 1 107 ? -18.575 -1.606 -9.556 1.00 95.38 107 VAL A CA 1
ATOM 852 C C . VAL A 1 107 ? -18.625 -1.195 -8.086 1.00 95.38 107 VAL A C 1
ATOM 854 O O . VAL A 1 107 ? -19.712 -0.955 -7.565 1.00 95.38 107 VAL A O 1
ATOM 857 N N . LEU A 1 108 ? -17.474 -1.059 -7.424 1.00 94.50 108 LEU A N 1
ATOM 858 C CA . LEU A 1 108 ? -17.395 -0.584 -6.043 1.00 94.50 108 LEU A CA 1
ATOM 859 C C . LEU A 1 108 ? -17.900 0.861 -5.895 1.00 94.50 108 LEU A C 1
ATOM 861 O O . LEU A 1 108 ? -18.573 1.171 -4.914 1.00 94.50 108 LEU A O 1
ATOM 865 N N . ALA A 1 109 ? -17.616 1.734 -6.865 1.00 93.88 109 ALA A N 1
ATOM 866 C CA . ALA A 1 109 ? -18.131 3.102 -6.883 1.00 93.88 109 ALA A CA 1
ATOM 867 C C . ALA A 1 109 ? -19.660 3.138 -7.034 1.00 93.88 109 ALA A C 1
ATOM 869 O O . ALA A 1 109 ? -20.327 3.931 -6.371 1.00 93.88 109 ALA A O 1
ATOM 870 N N . ALA A 1 110 ? -20.218 2.263 -7.876 1.00 95.00 110 ALA A N 1
ATOM 871 C CA . ALA A 1 110 ? -21.660 2.160 -8.096 1.00 95.00 110 ALA A CA 1
ATOM 872 C C . ALA A 1 110 ? -22.395 1.461 -6.940 1.00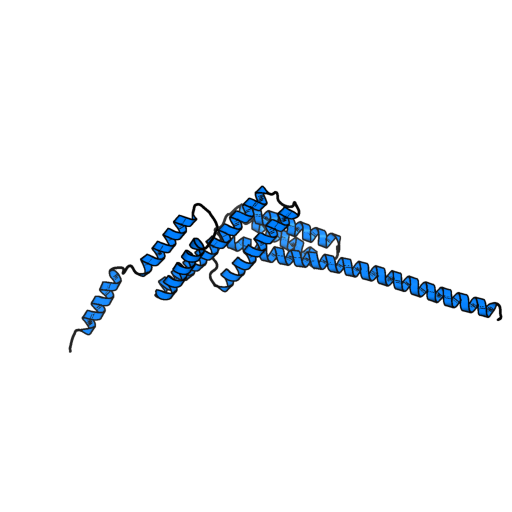 95.00 110 ALA A C 1
ATOM 874 O O . ALA A 1 110 ? -23.533 1.802 -6.627 1.00 95.00 110 ALA A O 1
ATOM 875 N N . THR A 1 111 ? -21.757 0.472 -6.313 1.00 94.12 111 THR A N 1
ATOM 876 C CA . THR A 1 111 ? -22.297 -0.304 -5.190 1.00 94.12 111 THR A CA 1
ATOM 877 C C . THR A 1 111 ? -21.293 -0.297 -4.036 1.00 94.12 111 THR A C 1
ATOM 879 O O . THR A 1 111 ? -20.521 -1.252 -3.884 1.00 94.12 111 THR A O 1
ATOM 882 N N . PRO A 1 112 ? -21.293 0.765 -3.208 1.00 91.19 112 PRO A N 1
ATOM 883 C CA . PRO A 1 112 ? -20.404 0.858 -2.061 1.00 91.19 112 PRO A CA 1
ATOM 884 C C . PRO A 1 112 ? -20.622 -0.307 -1.095 1.00 91.19 112 PRO A C 1
ATOM 886 O O . PRO A 1 112 ? -21.753 -0.657 -0.756 1.00 91.19 112 PRO A O 1
ATOM 889 N N . LYS A 1 113 ? -19.523 -0.904 -0.634 1.00 90.88 113 LYS A N 1
ATOM 890 C CA . LYS A 1 113 ? -19.534 -1.992 0.348 1.00 90.88 113 LYS A CA 1
ATOM 891 C C . LYS A 1 113 ? -18.623 -1.647 1.518 1.00 90.88 113 LYS A C 1
ATOM 893 O O . LYS A 1 113 ? -17.499 -1.200 1.301 1.00 90.88 113 LYS A O 1
ATOM 898 N N . GLU A 1 114 ? -19.052 -1.962 2.735 1.00 89.88 114 GLU A N 1
ATOM 899 C CA . GLU A 1 114 ? -18.256 -1.759 3.955 1.00 89.88 114 GLU A CA 1
ATOM 900 C C . GLU A 1 114 ? -16.949 -2.563 3.935 1.00 89.88 114 GLU A C 1
ATOM 902 O O . GLU A 1 114 ? -17.007 -3.764 3.649 1.00 89.88 114 GLU A O 1
ATOM 907 N N . PRO A 1 115 ? -15.787 -1.952 4.235 1.00 93.50 115 PRO A N 1
ATOM 908 C CA . PRO A 1 115 ? -14.510 -2.653 4.268 1.00 93.50 115 PRO A CA 1
ATOM 909 C C . PRO A 1 115 ? -14.532 -3.892 5.161 1.00 93.50 115 PRO A C 1
ATOM 911 O O . PRO A 1 115 ? -15.142 -3.896 6.233 1.00 93.50 115 PRO A O 1
ATOM 914 N N . GLU A 1 116 ? -13.829 -4.933 4.732 1.00 95.19 116 GLU A N 1
ATOM 915 C CA . GLU A 1 116 ? -13.663 -6.132 5.550 1.00 95.19 116 GLU A CA 1
ATOM 916 C C . GLU A 1 116 ? -12.759 -5.856 6.751 1.00 95.19 116 GLU A C 1
ATOM 918 O O . GLU A 1 116 ? -11.931 -4.949 6.729 1.00 95.19 116 GLU A O 1
ATOM 923 N N . ILE A 1 117 ? -12.918 -6.646 7.812 1.00 95.06 117 ILE A N 1
ATOM 924 C CA . ILE A 1 117 ? -12.094 -6.555 9.019 1.00 95.06 117 ILE A CA 1
ATOM 925 C C . ILE A 1 117 ? -11.086 -7.711 8.982 1.00 95.06 117 ILE A C 1
ATOM 927 O O . ILE A 1 117 ? -11.510 -8.857 8.830 1.00 95.06 117 ILE A O 1
ATOM 931 N N . PRO A 1 118 ? -9.773 -7.453 9.137 1.00 94.44 118 PRO A N 1
ATOM 932 C CA . PRO A 1 118 ? -8.776 -8.510 9.259 1.00 94.44 118 PRO A CA 1
ATOM 933 C C . PRO A 1 118 ? -9.129 -9.465 10.405 1.00 94.44 118 PRO A C 1
ATOM 935 O O . PRO A 1 118 ? -9.364 -9.028 11.531 1.00 94.44 118 PRO A O 1
ATOM 938 N N . ALA A 1 119 ? -9.148 -10.764 10.125 1.00 90.25 119 ALA A N 1
ATOM 939 C CA . ALA A 1 119 ? -9.563 -11.792 11.077 1.00 90.25 119 ALA A CA 1
ATOM 940 C C . ALA A 1 119 ? -8.388 -12.400 11.861 1.00 90.25 119 ALA A C 1
ATOM 942 O O . ALA A 1 119 ? -8.588 -12.962 12.937 1.00 90.25 119 ALA A O 1
ATOM 943 N N . SER A 1 120 ? -7.159 -12.295 11.347 1.00 90.38 120 SER A N 1
ATOM 944 C CA . SER A 1 120 ? -5.962 -12.879 11.965 1.00 90.38 120 SER A CA 1
ATOM 945 C C . SER A 1 120 ? -4.819 -11.881 12.106 1.00 90.38 120 SER A C 1
ATOM 947 O O . SER A 1 120 ? -4.708 -10.932 11.331 1.00 90.38 120 SER A O 1
ATOM 949 N N . ASP A 1 121 ? -3.905 -12.145 13.040 1.00 89.31 121 ASP A N 1
ATOM 950 C CA . ASP A 1 121 ? -2.706 -11.324 13.264 1.00 89.31 121 ASP A CA 1
ATOM 951 C C . ASP A 1 121 ? -1.841 -11.207 12.005 1.00 89.31 121 ASP A C 1
ATOM 953 O O . ASP A 1 121 ? -1.275 -10.151 11.719 1.00 89.31 121 ASP A O 1
ATOM 957 N N . GLN A 1 122 ? -1.788 -12.272 11.200 1.00 93.00 122 GLN A N 1
ATOM 958 C CA . GLN A 1 122 ? -1.101 -12.253 9.912 1.00 93.00 122 GLN A CA 1
ATOM 959 C C . GLN A 1 122 ? -1.771 -11.277 8.936 1.00 93.00 122 GLN A C 1
ATOM 961 O O . GLN A 1 122 ? -1.075 -10.502 8.278 1.00 93.00 122 GLN A O 1
ATOM 966 N N . GLN A 1 123 ? -3.105 -11.283 8.847 1.00 94.56 123 GLN A N 1
ATOM 967 C CA . GLN A 1 123 ? -3.833 -10.328 8.011 1.00 94.56 123 GLN A CA 1
ATOM 968 C C . GLN A 1 123 ? -3.660 -8.897 8.529 1.00 94.56 123 GLN A C 1
ATOM 970 O O . GLN A 1 123 ? -3.374 -8.007 7.733 1.00 94.56 123 GLN A O 1
ATOM 975 N N . ILE A 1 124 ? -3.741 -8.678 9.847 1.00 93.88 124 ILE A N 1
ATOM 976 C CA . ILE A 1 124 ? -3.486 -7.371 10.474 1.00 93.88 124 ILE A CA 1
ATOM 977 C C . ILE A 1 124 ? -2.093 -6.865 10.078 1.00 93.88 124 ILE A C 1
ATOM 979 O O . ILE A 1 124 ? -1.947 -5.736 9.610 1.00 93.88 124 ILE A O 1
ATOM 983 N N . PHE A 1 125 ? -1.065 -7.707 10.203 1.00 94.62 125 PHE A N 1
ATOM 984 C CA . PHE A 1 125 ? 0.302 -7.353 9.831 1.00 94.62 125 PHE A CA 1
ATOM 985 C C . PHE A 1 125 ? 0.437 -6.987 8.345 1.00 94.62 125 PHE A C 1
ATOM 987 O O . PHE A 1 125 ? 1.024 -5.949 8.018 1.00 94.62 125 PHE A O 1
ATOM 994 N N . LEU A 1 126 ? -0.115 -7.808 7.446 1.00 94.44 126 LEU A N 1
ATOM 995 C CA . LEU A 1 126 ? -0.060 -7.565 6.001 1.00 94.44 126 LEU A CA 1
ATOM 996 C C . LEU A 1 126 ? -0.767 -6.262 5.623 1.00 94.44 126 LEU A C 1
ATOM 998 O O . LEU A 1 126 ? -0.197 -5.433 4.912 1.00 94.44 126 LEU A O 1
ATOM 1002 N N . VAL A 1 127 ? -1.961 -6.033 6.167 1.00 95.50 127 VAL A N 1
ATOM 1003 C CA . VAL A 1 127 ? -2.729 -4.807 5.941 1.00 95.50 127 VAL A CA 1
ATOM 1004 C C . VAL A 1 127 ? -1.946 -3.588 6.418 1.00 95.50 127 VAL A C 1
ATOM 1006 O O . VAL A 1 127 ? -1.763 -2.645 5.650 1.00 95.50 127 VAL A O 1
ATOM 1009 N N . LYS A 1 128 ? -1.370 -3.615 7.626 1.00 95.25 128 LYS A N 1
ATOM 1010 C CA . LYS A 1 128 ? -0.527 -2.513 8.126 1.00 95.25 128 LYS A CA 1
ATOM 1011 C C . LYS A 1 128 ? 0.660 -2.231 7.210 1.00 95.25 128 LYS A C 1
ATOM 1013 O O . LYS A 1 128 ? 0.941 -1.072 6.895 1.00 95.25 128 LYS A O 1
ATOM 1018 N N . LYS A 1 129 ? 1.348 -3.283 6.756 1.00 96.56 129 LYS A N 1
ATOM 1019 C CA . LYS A 1 129 ? 2.468 -3.169 5.813 1.00 96.56 129 LYS A CA 1
ATOM 1020 C C . LYS A 1 129 ? 2.018 -2.500 4.511 1.00 96.56 129 LYS A C 1
ATOM 1022 O O . LYS A 1 129 ? 2.710 -1.608 4.017 1.00 96.56 129 LYS A O 1
ATOM 1027 N N . HIS A 1 130 ? 0.875 -2.898 3.962 1.00 97.56 130 HIS A N 1
ATOM 1028 C CA . HIS A 1 130 ? 0.372 -2.378 2.689 1.00 97.56 130 HIS A CA 1
ATOM 1029 C C . HIS A 1 130 ? -0.155 -0.951 2.811 1.00 97.56 130 HIS A C 1
ATOM 1031 O O . HIS A 1 130 ? 0.190 -0.121 1.977 1.00 97.56 130 HIS A O 1
ATOM 1037 N N . PHE A 1 131 ? -0.850 -0.599 3.892 1.00 97.19 131 PHE A N 1
ATOM 1038 C CA . PHE A 1 131 ? -1.247 0.788 4.154 1.00 97.19 131 PHE A CA 1
ATOM 1039 C C . PHE A 1 131 ? -0.029 1.710 4.304 1.00 97.19 131 PHE A C 1
ATOM 1041 O O . PHE A 1 131 ? -0.008 2.806 3.745 1.00 97.19 131 PHE A O 1
ATOM 1048 N N . ALA A 1 132 ? 1.037 1.261 4.977 1.00 96.94 132 ALA A N 1
ATOM 1049 C CA . ALA A 1 132 ? 2.276 2.033 5.080 1.00 96.94 132 ALA A CA 1
ATOM 1050 C C . ALA A 1 132 ? 2.962 2.236 3.715 1.00 96.94 132 ALA A C 1
ATOM 1052 O O . ALA A 1 132 ? 3.501 3.312 3.443 1.00 96.94 132 ALA A O 1
ATOM 1053 N N . ARG A 1 133 ? 2.941 1.222 2.840 1.00 98.12 133 ARG A N 1
ATOM 1054 C CA . ARG A 1 133 ? 3.436 1.335 1.457 1.00 98.12 133 ARG A CA 1
ATOM 1055 C C . ARG A 1 133 ? 2.553 2.257 0.615 1.00 98.12 133 ARG A C 1
ATOM 1057 O O . ARG A 1 133 ? 3.089 3.113 -0.079 1.00 98.12 133 ARG A O 1
ATOM 1064 N N . ALA A 1 134 ? 1.234 2.154 0.734 1.00 98.00 134 ALA A N 1
ATOM 1065 C CA . ALA A 1 134 ? 0.289 3.029 0.050 1.00 98.00 134 ALA A CA 1
ATOM 1066 C C . ALA A 1 134 ? 0.452 4.498 0.482 1.00 98.00 134 ALA A C 1
ATOM 1068 O O . ALA A 1 134 ? 0.467 5.381 -0.368 1.00 98.00 134 ALA A O 1
ATOM 1069 N N . LEU A 1 135 ? 0.715 4.780 1.765 1.00 97.69 135 LEU A N 1
ATOM 1070 C CA . LEU A 1 135 ? 1.072 6.130 2.229 1.00 97.69 135 LEU A CA 1
ATOM 1071 C C . LEU A 1 135 ? 2.350 6.663 1.562 1.00 97.69 135 LEU A C 1
ATOM 1073 O O . LEU A 1 135 ? 2.421 7.842 1.214 1.00 97.69 135 LEU A O 1
ATOM 1077 N N . LYS A 1 136 ? 3.370 5.815 1.374 1.00 97.81 136 LYS A N 1
ATOM 1078 C CA . LYS A 1 136 ? 4.588 6.200 0.640 1.00 97.81 136 LYS A CA 1
ATOM 1079 C C . LYS A 1 136 ? 4.288 6.467 -0.832 1.00 97.81 136 LYS A C 1
ATOM 1081 O O . LYS A 1 136 ? 4.781 7.457 -1.362 1.00 97.81 136 LYS A O 1
ATOM 1086 N N . LEU A 1 137 ? 3.450 5.640 -1.454 1.00 97.31 137 LEU A N 1
ATOM 1087 C CA . LEU A 1 137 ? 3.029 5.825 -2.839 1.00 97.31 137 LEU A CA 1
ATOM 1088 C C . LEU A 1 137 ? 2.256 7.134 -3.027 1.00 97.31 137 LEU A C 1
ATOM 1090 O O . LEU A 1 137 ? 2.547 7.867 -3.960 1.00 97.31 137 LEU A O 1
ATOM 1094 N N . VAL A 1 138 ? 1.338 7.491 -2.124 1.00 97.88 138 VAL A N 1
ATOM 1095 C CA . VAL A 1 138 ? 0.636 8.790 -2.176 1.00 97.88 138 VAL A CA 1
ATOM 1096 C C . VAL A 1 138 ? 1.635 9.952 -2.185 1.00 97.88 138 VAL A C 1
ATOM 1098 O O . VAL A 1 138 ? 1.489 10.891 -2.966 1.00 97.88 138 VAL A O 1
ATOM 1101 N N . ARG A 1 139 ? 2.696 9.878 -1.371 1.00 96.81 139 ARG A N 1
ATOM 1102 C CA . ARG A 1 139 ? 3.769 10.886 -1.378 1.00 96.81 139 ARG A CA 1
ATOM 1103 C C . ARG A 1 139 ? 4.556 10.884 -2.689 1.00 96.81 139 ARG A C 1
ATOM 1105 O O . ARG A 1 139 ? 4.886 11.954 -3.184 1.00 96.81 139 ARG A O 1
ATOM 1112 N N . GLU A 1 140 ? 4.849 9.716 -3.258 1.00 96.62 140 GLU A N 1
ATOM 1113 C CA . GLU A 1 140 ? 5.503 9.601 -4.571 1.00 96.62 140 GLU A CA 1
ATOM 1114 C C . GLU A 1 140 ? 4.648 10.227 -5.682 1.00 96.62 140 GLU A C 1
ATOM 1116 O O . GLU A 1 140 ? 5.152 11.037 -6.460 1.00 96.62 140 GLU A O 1
ATOM 1121 N N . LEU A 1 141 ? 3.349 9.917 -5.721 1.00 96.38 141 LEU A N 1
ATOM 1122 C CA . LEU A 1 141 ? 2.399 10.479 -6.683 1.00 96.38 141 LEU A CA 1
ATOM 1123 C C . LEU A 1 141 ? 2.331 12.004 -6.571 1.00 96.38 141 LEU A C 1
ATOM 1125 O O . LEU A 1 141 ? 2.336 12.700 -7.582 1.00 96.38 141 LEU A O 1
ATOM 1129 N N . HIS A 1 142 ? 2.328 12.538 -5.352 1.00 97.50 142 HIS A N 1
ATOM 1130 C CA . HIS A 1 142 ? 2.398 13.980 -5.131 1.00 97.50 142 HIS A CA 1
ATOM 1131 C C . HIS A 1 142 ? 3.713 14.576 -5.647 1.00 97.50 142 HIS A C 1
ATOM 1133 O O . HIS A 1 142 ? 3.709 15.524 -6.428 1.00 97.50 142 HIS A O 1
ATOM 1139 N N . ASN A 1 143 ? 4.849 13.995 -5.256 1.00 96.75 143 ASN A N 1
ATOM 1140 C CA . ASN A 1 143 ? 6.172 14.513 -5.611 1.00 96.75 143 ASN A CA 1
ATOM 1141 C C . ASN A 1 143 ? 6.442 14.471 -7.123 1.00 96.75 143 ASN A C 1
ATOM 1143 O O . ASN A 1 143 ? 7.247 15.247 -7.628 1.00 96.75 143 ASN A O 1
ATOM 1147 N N . THR A 1 144 ? 5.770 13.572 -7.841 1.00 95.50 144 THR A N 1
ATOM 1148 C CA . THR A 1 144 ? 5.837 13.445 -9.304 1.00 95.50 144 THR A CA 1
ATOM 1149 C C . THR A 1 144 ? 4.735 14.226 -10.032 1.00 95.50 144 THR A C 1
ATOM 1151 O O . THR A 1 144 ? 4.641 14.147 -11.256 1.00 95.50 144 THR A O 1
ATOM 1154 N N . GLY A 1 145 ? 3.906 14.989 -9.308 1.00 94.56 145 GLY A N 1
ATOM 1155 C CA . GLY A 1 145 ? 2.842 15.824 -9.874 1.00 94.56 145 GLY A CA 1
ATOM 1156 C C . GLY A 1 145 ? 1.645 15.044 -10.427 1.00 94.56 145 GLY A C 1
ATOM 1157 O O . GLY A 1 145 ? 0.886 15.576 -11.235 1.00 94.56 145 GLY A O 1
ATOM 1158 N N . LYS A 1 146 ? 1.477 13.776 -10.037 1.00 94.44 146 LYS A N 1
ATOM 1159 C CA . LYS A 1 146 ? 0.372 12.907 -10.479 1.00 94.44 146 LYS A CA 1
ATOM 1160 C C . LYS A 1 146 ? -0.935 13.185 -9.744 1.00 94.44 146 LYS A C 1
ATOM 1162 O O . LYS A 1 146 ? -2.000 12.942 -10.307 1.00 94.44 146 LYS A O 1
ATOM 1167 N N . ILE A 1 147 ? -0.841 13.688 -8.516 1.00 95.75 147 ILE A N 1
ATOM 1168 C CA . ILE A 1 147 ? -1.963 14.162 -7.701 1.00 95.75 147 ILE A CA 1
ATOM 1169 C C . ILE A 1 147 ? -1.617 15.536 -7.126 1.00 95.75 147 ILE A C 1
ATOM 1171 O O . ILE A 1 147 ? -0.446 15.828 -6.871 1.00 95.75 147 ILE A O 1
ATOM 1175 N N . ASP A 1 148 ? -2.624 16.383 -6.926 1.00 95.56 148 ASP A N 1
ATOM 1176 C CA . ASP A 1 148 ? -2.427 17.709 -6.349 1.00 95.56 148 ASP A CA 1
ATOM 1177 C C . ASP A 1 148 ? -2.159 17.640 -4.827 1.00 95.56 148 ASP A C 1
ATOM 1179 O O . ASP A 1 148 ? -2.451 16.626 -4.179 1.00 95.56 148 ASP A O 1
ATOM 1183 N N . PRO A 1 149 ? -1.614 18.710 -4.217 1.00 95.19 149 PRO A N 1
ATOM 1184 C CA . PRO A 1 149 ? -1.314 18.730 -2.784 1.00 95.19 149 PRO A CA 1
ATOM 1185 C C . PRO A 1 149 ? -2.536 18.492 -1.881 1.00 95.19 149 PRO A C 1
ATOM 1187 O O . PRO A 1 149 ? -2.407 17.884 -0.814 1.00 95.19 149 PRO A O 1
ATOM 1190 N N . GLY A 1 150 ? -3.722 18.947 -2.297 1.00 96.00 150 GLY A N 1
ATOM 1191 C CA . GLY A 1 150 ? -4.971 18.771 -1.559 1.00 96.00 150 GLY A CA 1
ATOM 1192 C C . GLY A 1 150 ? -5.421 17.312 -1.548 1.00 96.00 150 GLY A C 1
ATOM 1193 O O . GLY A 1 150 ? -5.689 16.760 -0.474 1.00 96.00 150 GLY A O 1
ATOM 1194 N N . ALA A 1 151 ? -5.424 16.658 -2.713 1.00 94.81 151 ALA A N 1
ATOM 1195 C CA . ALA A 1 151 ? -5.685 15.224 -2.824 1.00 94.81 151 ALA A CA 1
ATOM 1196 C C . ALA A 1 151 ? -4.659 14.401 -2.030 1.00 94.81 151 ALA A C 1
ATOM 1198 O O . ALA A 1 151 ? -5.038 13.525 -1.251 1.00 94.81 151 ALA A O 1
ATOM 1199 N N . ALA A 1 152 ? -3.365 14.724 -2.138 1.00 96.88 152 ALA A N 1
ATOM 1200 C CA . ALA A 1 152 ? -2.306 14.010 -1.426 1.00 96.88 152 ALA A CA 1
ATOM 1201 C C . ALA A 1 152 ? -2.476 14.071 0.100 1.00 96.88 152 ALA A C 1
ATOM 1203 O O . ALA A 1 152 ? -2.373 13.049 0.788 1.00 96.88 152 ALA A O 1
ATOM 1204 N N . SER A 1 153 ? -2.770 15.262 0.628 1.00 96.56 153 SER A N 1
ATOM 1205 C CA . SER A 1 153 ? -3.043 15.484 2.050 1.00 96.56 153 SER A CA 1
ATOM 1206 C C . SER A 1 153 ? -4.292 14.724 2.505 1.00 96.56 153 SER A C 1
ATOM 1208 O O . SER A 1 153 ? -4.254 13.993 3.500 1.00 96.56 153 SER A O 1
ATOM 1210 N N . THR A 1 154 ? -5.373 14.813 1.725 1.00 96.00 154 THR A N 1
ATOM 1211 C CA . THR A 1 154 ? -6.651 14.144 2.007 1.00 96.00 154 THR A CA 1
ATOM 1212 C C . THR A 1 154 ? -6.484 12.629 2.059 1.00 96.00 154 THR A C 1
ATOM 1214 O O . THR A 1 154 ? -6.851 11.998 3.053 1.00 96.00 154 THR A O 1
ATOM 1217 N N . HIS A 1 155 ? -5.865 12.037 1.033 1.00 96.81 155 HIS A N 1
ATOM 1218 C CA . HIS A 1 155 ? -5.588 10.605 0.992 1.00 96.81 155 HIS A CA 1
ATOM 1219 C C . HIS A 1 155 ? -4.671 10.175 2.134 1.00 96.81 155 HIS A C 1
ATOM 1221 O O . HIS A 1 155 ? -4.955 9.176 2.785 1.00 96.81 155 HIS A O 1
ATOM 1227 N N . SER A 1 156 ? -3.615 10.938 2.433 1.00 96.75 156 SER A N 1
ATOM 1228 C CA . SER A 1 156 ? -2.677 10.597 3.510 1.00 96.75 156 SER A CA 1
ATOM 1229 C C . SER A 1 156 ? -3.344 10.591 4.885 1.00 96.75 156 SER A C 1
ATOM 1231 O O . SER A 1 156 ? -3.147 9.652 5.662 1.00 96.75 156 SER A O 1
ATOM 1233 N N . LYS A 1 157 ? -4.155 11.614 5.189 1.00 95.69 157 LYS A N 1
ATOM 1234 C CA . LYS A 1 157 ? -4.889 11.713 6.458 1.00 95.69 157 LYS A CA 1
ATOM 1235 C C . LYS A 1 157 ? -5.891 10.570 6.591 1.00 95.69 157 LYS A C 1
ATOM 1237 O O . LYS A 1 157 ? -5.859 9.841 7.581 1.00 95.69 157 LYS A O 1
ATOM 1242 N N . ARG A 1 158 ? -6.726 10.378 5.566 1.00 95.38 158 ARG A N 1
ATOM 1243 C CA . ARG A 1 158 ? -7.752 9.331 5.525 1.00 95.38 158 ARG A CA 1
ATOM 1244 C C . ARG A 1 158 ? -7.144 7.936 5.647 1.00 95.38 158 ARG A C 1
ATOM 1246 O O . ARG A 1 158 ? -7.607 7.145 6.457 1.00 95.38 158 ARG A O 1
ATOM 1253 N N . LEU A 1 159 ? -6.096 7.638 4.882 1.00 96.12 159 LEU A N 1
ATOM 1254 C CA . LEU A 1 159 ? -5.461 6.321 4.879 1.00 96.12 159 LEU A CA 1
ATOM 1255 C C . LEU A 1 159 ? -4.794 6.017 6.231 1.00 96.12 159 LEU A C 1
ATOM 1257 O O . LEU A 1 159 ? -4.898 4.898 6.723 1.00 96.12 159 LEU A O 1
ATOM 1261 N N . SER A 1 160 ? -4.182 7.019 6.873 1.00 95.88 160 SER A N 1
ATOM 1262 C CA . SER A 1 160 ? -3.621 6.876 8.227 1.00 95.88 160 SER A CA 1
ATOM 1263 C C . SER A 1 160 ? -4.709 6.621 9.276 1.00 95.88 160 SER A C 1
ATOM 1265 O O . SER A 1 160 ? -4.554 5.748 10.129 1.00 95.88 160 SER A O 1
ATOM 1267 N N . GLN A 1 161 ? -5.824 7.355 9.198 1.00 95.44 161 GLN A N 1
ATOM 1268 C CA . GLN A 1 161 ? -6.978 7.159 10.078 1.00 95.44 161 GLN A CA 1
ATOM 1269 C C . GLN A 1 161 ? -7.610 5.775 9.872 1.00 95.44 161 GLN A C 1
ATOM 1271 O O . GLN A 1 161 ? -7.839 5.060 10.845 1.00 95.44 161 GLN A O 1
ATOM 1276 N N . ASN A 1 162 ? -7.832 5.365 8.622 1.00 94.44 162 ASN A N 1
ATOM 1277 C CA . ASN A 1 162 ? -8.401 4.062 8.290 1.00 94.44 162 ASN A CA 1
ATOM 1278 C C . ASN A 1 162 ? -7.497 2.910 8.729 1.00 94.44 162 ASN A C 1
ATOM 1280 O O . ASN A 1 162 ? -8.009 1.951 9.295 1.00 94.44 162 ASN A O 1
ATOM 1284 N N . ALA A 1 163 ? -6.175 3.015 8.549 1.00 95.12 163 ALA A N 1
ATOM 1285 C CA . ALA A 1 163 ? -5.232 2.005 9.036 1.00 95.12 163 ALA A CA 1
ATOM 1286 C C . ALA A 1 163 ? -5.392 1.765 10.544 1.00 95.12 163 ALA A C 1
ATOM 1288 O O . ALA A 1 163 ? -5.525 0.624 10.984 1.00 95.12 163 ALA A O 1
ATOM 1289 N N . LEU A 1 164 ? -5.427 2.851 11.328 1.00 95.88 164 LEU A N 1
ATOM 1290 C CA . LEU A 1 164 ? -5.611 2.782 12.776 1.00 95.88 164 LEU A CA 1
ATOM 1291 C C . LEU A 1 164 ? -6.971 2.178 13.136 1.00 95.88 164 LEU A C 1
ATOM 1293 O O . LEU A 1 164 ? -7.047 1.260 13.948 1.00 95.88 164 LEU A O 1
ATOM 1297 N N . LEU A 1 165 ? -8.050 2.702 12.554 1.00 95.25 165 LEU A N 1
ATOM 1298 C CA . LEU A 1 165 ? -9.404 2.263 12.882 1.00 95.25 165 LEU A CA 1
ATOM 1299 C C . LEU A 1 165 ? -9.645 0.807 12.492 1.00 95.25 165 LEU A C 1
ATOM 1301 O O . LEU A 1 165 ? -10.349 0.098 13.205 1.00 95.25 165 LEU A O 1
ATOM 1305 N N . LEU A 1 166 ? -9.059 0.351 11.390 1.00 95.19 166 LEU A N 1
ATOM 1306 C CA . LEU A 1 166 ? -9.168 -1.030 10.954 1.00 95.19 166 LEU A CA 1
ATOM 1307 C C . LEU A 1 166 ? -8.427 -1.983 11.895 1.00 95.19 166 LEU A C 1
ATOM 1309 O O . LEU A 1 166 ? -8.969 -3.025 12.251 1.00 95.19 166 LEU A O 1
ATOM 1313 N N . GLU A 1 167 ? -7.233 -1.603 12.354 1.00 95.38 167 GLU A N 1
ATOM 1314 C CA . GLU A 1 167 ? -6.492 -2.366 13.362 1.00 95.38 167 GLU A CA 1
ATOM 1315 C C . GLU A 1 167 ? -7.273 -2.442 14.685 1.00 95.38 167 GLU A C 1
ATOM 1317 O O . GLU A 1 167 ? -7.438 -3.516 15.260 1.00 95.38 167 GLU A O 1
ATOM 1322 N N . VAL A 1 168 ? -7.852 -1.323 15.126 1.00 96.31 168 VAL A N 1
ATOM 1323 C CA . VAL A 1 168 ? -8.732 -1.275 16.304 1.00 96.31 168 VAL A CA 1
ATOM 1324 C C . VAL A 1 168 ? -9.947 -2.189 16.122 1.00 96.31 168 VAL A C 1
ATOM 1326 O O . VAL A 1 168 ? -10.271 -2.953 17.030 1.00 96.31 168 VAL A O 1
ATOM 1329 N N . LYS A 1 169 ? -10.610 -2.151 14.958 1.00 95.94 169 LYS A N 1
ATOM 1330 C CA . LYS A 1 169 ? -11.743 -3.034 14.635 1.00 95.94 169 LYS A CA 1
ATOM 1331 C C . LYS A 1 169 ? -11.339 -4.509 14.663 1.00 95.94 169 LYS A C 1
ATOM 1333 O O . LYS A 1 169 ? -12.096 -5.313 15.198 1.00 95.94 169 LYS A O 1
ATOM 1338 N N . ALA A 1 170 ? -10.160 -4.856 14.148 1.00 96.25 170 ALA A N 1
ATOM 1339 C CA . ALA A 1 170 ? -9.658 -6.227 14.145 1.00 96.25 170 ALA A CA 1
ATOM 1340 C C . ALA A 1 170 ? -9.458 -6.763 15.571 1.00 96.25 170 ALA A C 1
ATOM 1342 O O . ALA A 1 170 ? -9.992 -7.816 15.914 1.00 96.25 170 ALA A O 1
ATOM 1343 N N . TYR A 1 171 ? -8.805 -5.995 16.447 1.00 97.06 171 TYR A N 1
ATOM 1344 C CA . TYR A 1 171 ? -8.634 -6.405 17.844 1.00 97.06 171 TYR A CA 1
ATOM 1345 C C . TYR A 1 171 ? -9.950 -6.423 18.627 1.00 97.06 171 TYR A C 1
ATOM 1347 O O . TYR A 1 171 ? -10.163 -7.315 19.445 1.00 97.06 171 TYR A O 1
ATOM 1355 N N . ARG A 1 172 ? -10.886 -5.505 18.356 1.00 96.81 172 ARG A N 1
ATOM 1356 C CA . ARG A 1 172 ? -12.243 -5.594 18.927 1.00 96.81 172 ARG A CA 1
ATOM 1357 C C . ARG A 1 172 ? -12.956 -6.870 18.476 1.00 96.81 172 ARG A C 1
ATOM 1359 O O . ARG A 1 172 ? -13.596 -7.526 19.291 1.00 96.81 172 ARG A O 1
ATOM 1366 N N . HIS A 1 173 ? -12.819 -7.250 17.206 1.00 95.88 173 HIS A N 1
ATOM 1367 C CA . HIS A 1 173 ? -13.408 -8.475 16.672 1.00 95.88 173 HIS A CA 1
ATOM 1368 C C . HIS A 1 173 ? -12.815 -9.732 17.328 1.00 95.88 173 HIS A C 1
ATOM 1370 O O . HIS A 1 173 ? -13.568 -10.576 17.811 1.00 95.88 173 HIS A O 1
ATOM 1376 N N . GLN A 1 174 ? -11.487 -9.816 17.447 1.00 95.56 174 GLN A N 1
ATOM 1377 C CA . GLN A 1 174 ? -10.814 -10.899 18.175 1.00 95.56 174 GLN A CA 1
ATOM 1378 C C . GLN A 1 174 ? -11.233 -10.946 19.653 1.00 95.56 174 GLN A C 1
ATOM 1380 O O . GLN A 1 174 ? -11.500 -12.020 20.189 1.00 95.56 174 GLN A O 1
ATOM 1385 N N . GLY A 1 175 ? -11.378 -9.785 20.301 1.00 95.88 175 GLY A N 1
ATOM 1386 C CA . GLY A 1 175 ? -11.882 -9.684 21.671 1.00 95.88 175 GLY A CA 1
ATOM 1387 C C . GLY A 1 175 ? -13.316 -10.193 21.823 1.00 95.88 175 GLY A C 1
ATOM 1388 O O . GLY A 1 175 ? -13.621 -10.908 22.777 1.00 95.88 175 GLY A O 1
ATOM 1389 N N . ALA A 1 176 ? -14.189 -9.889 20.861 1.00 95.38 176 ALA A N 1
ATOM 1390 C CA . ALA A 1 176 ? -15.561 -10.387 20.841 1.00 95.38 176 ALA A CA 1
ATOM 1391 C C . ALA A 1 176 ? -15.627 -11.914 20.651 1.00 95.38 176 ALA A C 1
ATOM 1393 O O . ALA A 1 176 ? -16.431 -12.568 21.315 1.00 95.38 176 ALA A O 1
ATOM 1394 N N . ILE A 1 177 ? -14.759 -12.483 19.806 1.00 95.12 177 ILE A N 1
ATOM 1395 C CA . ILE A 1 177 ? -14.633 -13.938 19.624 1.00 95.12 177 ILE A CA 1
ATOM 1396 C C . ILE A 1 177 ? -14.128 -14.606 20.910 1.00 95.12 177 ILE A C 1
ATOM 1398 O O . ILE A 1 177 ? -14.752 -15.543 21.398 1.00 95.12 177 ILE A O 1
ATOM 1402 N N . ALA A 1 178 ? -13.051 -14.101 21.514 1.00 95.38 178 ALA A N 1
ATOM 1403 C CA . ALA A 1 178 ? -12.538 -14.639 22.777 1.00 95.38 178 ALA A CA 1
ATOM 1404 C C . ALA A 1 178 ? -13.595 -14.569 23.894 1.00 95.38 178 ALA A C 1
ATOM 1406 O O . ALA A 1 178 ? -13.765 -15.509 24.671 1.00 95.38 178 ALA A O 1
ATOM 1407 N N . ARG A 1 179 ? -14.371 -13.476 23.947 1.00 95.12 179 ARG A N 1
ATOM 1408 C CA . ARG A 1 179 ? -15.481 -13.326 24.895 1.00 95.12 179 ARG A CA 1
ATOM 1409 C C . ARG A 1 179 ? -16.550 -14.396 24.680 1.00 95.12 179 ARG A C 1
ATOM 1411 O O . ARG A 1 179 ? -17.005 -14.977 25.661 1.00 95.12 179 ARG A O 1
ATOM 1418 N N . SER A 1 180 ? -16.962 -14.649 23.435 1.00 94.00 180 SER A N 1
ATOM 1419 C CA . SER A 1 180 ? -17.997 -15.651 23.137 1.00 94.00 180 SER A CA 1
ATOM 1420 C C . SER A 1 180 ? -17.535 -17.083 23.421 1.00 94.00 180 SER A C 1
ATOM 1422 O O . SER A 1 180 ? -18.358 -17.931 23.752 1.00 94.00 180 SER A O 1
ATOM 1424 N N . GLN A 1 181 ? -16.226 -17.331 23.378 1.00 94.81 181 GLN A N 1
ATOM 1425 C CA . GLN A 1 181 ? -15.596 -18.597 23.766 1.00 94.81 181 GLN A CA 1
ATOM 1426 C C . GLN A 1 181 ? -15.404 -18.749 25.288 1.00 94.81 181 GLN A C 1
ATOM 1428 O O . GLN A 1 181 ? -14.936 -19.786 25.749 1.00 94.81 181 GLN A O 1
ATOM 1433 N N . GLY A 1 182 ? -15.765 -17.736 26.086 1.00 92.56 182 GLY A N 1
ATOM 1434 C CA . GLY A 1 182 ? -15.577 -17.737 27.540 1.00 92.56 182 GLY A CA 1
ATOM 1435 C C . GLY A 1 182 ? -14.150 -17.398 27.992 1.00 92.56 182 GLY A C 1
ATOM 1436 O O . GLY A 1 182 ? -13.853 -17.427 29.186 1.00 92.56 182 GLY A O 1
ATOM 1437 N N . GLU A 1 183 ? -13.264 -17.015 27.072 1.00 95.06 183 GLU A N 1
ATOM 1438 C CA . GLU A 1 183 ? -11.876 -16.648 27.350 1.00 95.06 183 GLU A CA 1
ATOM 1439 C C . GLU A 1 183 ? -11.764 -15.182 27.802 1.00 95.06 183 GLU A C 1
ATOM 1441 O O . GLU A 1 183 ? -11.184 -14.327 27.130 1.00 95.06 183 GLU A O 1
ATOM 1446 N N . ILE A 1 184 ? -12.323 -14.869 28.975 1.00 94.81 184 ILE A N 1
ATOM 1447 C CA . ILE A 1 184 ? -12.441 -13.486 29.477 1.00 94.81 184 ILE A CA 1
ATOM 1448 C C . ILE A 1 184 ? -11.085 -12.767 29.564 1.00 94.81 184 ILE A C 1
ATOM 1450 O O . ILE A 1 184 ? -10.990 -11.582 29.243 1.00 94.81 184 ILE A O 1
ATOM 1454 N N . SER A 1 185 ? -10.022 -13.476 29.962 1.00 94.56 185 SER A N 1
ATOM 1455 C CA . SER A 1 185 ? -8.665 -12.914 30.027 1.00 94.56 185 SER A CA 1
ATOM 1456 C C . SER A 1 185 ? -8.158 -12.480 28.645 1.00 94.56 185 SER A C 1
ATOM 1458 O O . SER A 1 185 ? -7.672 -11.359 28.483 1.00 94.56 185 SER A O 1
ATOM 1460 N N . ASN A 1 186 ? -8.338 -13.329 27.629 1.00 95.06 186 ASN A N 1
ATOM 1461 C CA . ASN A 1 186 ? -7.912 -13.042 26.259 1.00 95.06 186 ASN A CA 1
ATOM 1462 C C . ASN A 1 186 ? -8.743 -11.906 25.654 1.00 95.06 186 ASN A C 1
ATOM 1464 O O . ASN A 1 186 ? -8.180 -10.967 25.092 1.00 95.06 186 ASN A O 1
ATOM 1468 N N . ALA A 1 187 ? -10.062 -11.919 25.866 1.00 96.69 187 ALA A N 1
ATOM 1469 C CA . ALA A 1 187 ? -10.946 -10.834 25.448 1.00 96.69 187 ALA A CA 1
ATOM 1470 C C . ALA A 1 187 ? -10.517 -9.480 26.037 1.00 96.69 187 ALA A C 1
ATOM 1472 O O . ALA A 1 187 ? -10.418 -8.482 25.320 1.00 96.69 187 ALA A O 1
ATOM 1473 N N . ALA A 1 188 ? -10.196 -9.451 27.336 1.00 96.06 188 ALA A N 1
ATOM 1474 C CA . ALA A 1 188 ? -9.723 -8.245 28.006 1.00 96.06 188 ALA A CA 1
ATOM 1475 C C . ALA A 1 188 ? -8.399 -7.741 27.415 1.00 96.06 188 ALA A C 1
ATOM 1477 O O . ALA A 1 188 ? -8.232 -6.531 27.259 1.00 96.06 188 ALA A O 1
ATOM 1478 N N . ASN A 1 189 ? -7.472 -8.640 27.073 1.00 97.19 189 ASN A N 1
ATOM 1479 C CA . ASN A 1 189 ? -6.199 -8.274 26.451 1.00 97.19 189 ASN A CA 1
ATOM 1480 C C . ASN A 1 189 ? -6.406 -7.639 25.071 1.00 97.19 189 ASN A C 1
ATOM 1482 O O . ASN A 1 189 ? -5.852 -6.569 24.811 1.00 97.19 189 ASN A O 1
ATOM 1486 N N . PHE A 1 190 ? -7.255 -8.228 24.226 1.00 97.00 190 PHE A N 1
ATOM 1487 C CA . PHE A 1 190 ? -7.565 -7.678 22.906 1.00 97.00 190 PHE A CA 1
ATOM 1488 C C . PHE A 1 190 ? -8.234 -6.301 22.983 1.00 97.00 190 PHE A C 1
ATOM 1490 O O . PHE A 1 190 ? -7.786 -5.360 22.324 1.00 97.00 190 PHE A O 1
ATOM 1497 N N . PHE A 1 191 ? -9.247 -6.124 23.838 1.00 97.94 191 PHE A N 1
ATOM 1498 C CA . PHE A 1 191 ? -9.889 -4.815 23.995 1.00 97.94 191 PHE A CA 1
ATOM 1499 C C . PHE A 1 191 ? -8.948 -3.764 24.597 1.00 97.94 191 PHE A C 1
ATOM 1501 O O . PHE A 1 191 ? -8.941 -2.613 24.154 1.00 97.94 191 PHE A O 1
ATOM 1508 N N . LYS A 1 192 ? -8.108 -4.133 25.576 1.00 97.56 192 LYS A N 1
ATOM 1509 C CA . LYS A 1 192 ? -7.076 -3.226 26.106 1.00 97.56 192 LYS A CA 1
ATOM 1510 C C . LYS A 1 192 ? -6.118 -2.790 25.008 1.00 97.56 192 LYS A C 1
ATOM 1512 O O . LYS A 1 192 ? -5.843 -1.599 24.898 1.00 97.56 192 LYS A O 1
ATOM 1517 N N . HIS A 1 193 ? -5.672 -3.719 24.168 1.00 97.31 193 HIS A N 1
ATOM 1518 C CA . HIS A 1 193 ? -4.783 -3.404 23.059 1.00 97.31 193 HIS A CA 1
ATOM 1519 C C . HIS A 1 193 ? -5.444 -2.459 22.041 1.00 97.31 193 HIS A C 1
ATOM 1521 O O . HIS A 1 193 ? -4.862 -1.434 21.690 1.00 97.31 193 HIS A O 1
ATOM 1527 N N . ALA A 1 194 ? -6.702 -2.711 21.663 1.00 97.38 194 ALA A N 1
ATOM 1528 C CA . ALA A 1 194 ? -7.481 -1.812 20.806 1.00 97.38 194 ALA A CA 1
ATOM 1529 C C . ALA A 1 194 ? -7.588 -0.388 21.392 1.00 97.38 194 ALA A C 1
ATOM 1531 O O . ALA A 1 194 ? -7.401 0.607 20.688 1.00 97.38 194 ALA A O 1
ATOM 1532 N N . LYS A 1 195 ? -7.836 -0.273 22.703 1.00 97.81 195 LYS A N 1
ATOM 1533 C CA . LYS A 1 195 ? -7.876 1.015 23.409 1.00 97.81 195 LYS A CA 1
ATOM 1534 C C . LYS A 1 195 ? -6.511 1.703 23.430 1.00 97.81 195 LYS A C 1
ATOM 1536 O O . LYS A 1 195 ? -6.436 2.914 23.227 1.00 97.81 195 LYS A O 1
ATOM 1541 N N . GLU A 1 196 ? -5.441 0.955 23.678 1.00 97.69 196 GLU A N 1
ATOM 1542 C CA . GLU A 1 196 ? -4.079 1.487 23.679 1.00 97.69 196 GLU A CA 1
ATOM 1543 C C . GLU A 1 196 ? -3.678 2.053 22.319 1.00 97.69 196 GLU A C 1
ATOM 1545 O O . GLU A 1 196 ? -3.082 3.127 22.286 1.00 97.69 196 GLU A O 1
ATOM 1550 N N . LEU A 1 197 ? -4.034 1.389 21.215 1.00 96.44 197 LEU A N 1
ATOM 1551 C CA . LEU A 1 197 ? -3.777 1.892 19.861 1.00 96.44 197 LEU A CA 1
ATOM 1552 C C . LEU A 1 197 ? -4.396 3.277 19.646 1.00 96.44 197 LEU A C 1
ATOM 1554 O O . LEU A 1 197 ? -3.734 4.183 19.141 1.00 96.44 197 LEU A O 1
ATOM 1558 N N . LEU A 1 198 ? -5.646 3.467 20.080 1.00 96.94 198 LEU A N 1
ATOM 1559 C CA . LEU A 1 198 ? -6.320 4.762 19.994 1.00 96.94 198 LEU A CA 1
ATOM 1560 C C . LEU A 1 198 ? -5.630 5.818 20.863 1.00 96.94 198 LEU A C 1
ATOM 1562 O O . LEU A 1 198 ? -5.407 6.930 20.397 1.00 96.94 198 LEU A O 1
ATOM 1566 N N . ILE A 1 199 ? -5.284 5.492 22.110 1.00 96.06 199 ILE A N 1
ATOM 1567 C CA . ILE A 1 199 ? -4.675 6.450 23.048 1.00 96.06 199 ILE A CA 1
ATOM 1568 C C . ILE A 1 199 ? -3.265 6.855 22.604 1.00 96.06 199 ILE A C 1
ATOM 1570 O O . ILE A 1 199 ? -2.934 8.036 22.660 1.00 96.06 199 ILE A O 1
ATOM 1574 N N . LYS A 1 200 ? -2.448 5.891 22.165 1.00 96.06 200 LYS A N 1
ATOM 1575 C CA . LYS A 1 200 ? -1.045 6.102 21.770 1.00 96.06 200 LYS A CA 1
ATOM 1576 C C . LYS A 1 200 ? -0.895 6.741 20.390 1.00 96.06 200 LYS A C 1
ATOM 1578 O O . LYS A 1 200 ? 0.187 7.214 20.069 1.00 96.06 200 LYS A O 1
ATOM 1583 N N . SER A 1 201 ? -1.932 6.717 19.555 1.00 94.12 201 SER A N 1
ATOM 1584 C CA . SER A 1 201 ? -1.876 7.353 18.241 1.00 94.12 201 SER A CA 1
ATOM 1585 C C . SER A 1 201 ? -1.862 8.876 18.367 1.00 94.12 201 SER A C 1
ATOM 1587 O O . SER A 1 201 ? -2.721 9.443 19.040 1.00 94.12 201 SER A O 1
ATOM 1589 N N . ASP A 1 202 ? -0.980 9.547 17.630 1.00 93.31 202 ASP A N 1
ATOM 1590 C CA . ASP A 1 202 ? -0.951 11.015 17.534 1.00 93.31 202 ASP A CA 1
ATOM 1591 C C . ASP A 1 202 ? -2.025 11.585 16.588 1.00 93.31 202 ASP A C 1
ATOM 1593 O O . ASP A 1 202 ? -2.179 12.799 16.460 1.00 93.31 202 ASP A O 1
ATOM 1597 N N . LEU A 1 203 ? -2.796 10.724 15.912 1.00 92.31 203 LEU A N 1
ATOM 1598 C CA . LEU A 1 203 ? -3.840 11.158 14.986 1.00 92.31 203 LEU A CA 1
ATOM 1599 C C . LEU A 1 203 ? -4.981 11.868 15.723 1.00 92.31 203 LEU A C 1
ATOM 1601 O O . LEU A 1 203 ? -5.471 11.388 16.751 1.00 92.31 203 LEU A O 1
ATOM 1605 N N . THR A 1 204 ? -5.442 12.981 15.153 1.00 90.31 204 THR A N 1
ATOM 1606 C CA . THR A 1 204 ? -6.598 13.753 15.620 1.00 90.31 204 THR A CA 1
ATOM 1607 C C . THR A 1 204 ? -7.756 13.628 14.627 1.00 90.31 204 THR A C 1
ATOM 1609 O O . THR A 1 204 ? -7.635 13.970 13.449 1.00 90.31 204 THR A O 1
ATOM 1612 N N . PHE A 1 205 ? -8.876 13.087 15.105 1.00 92.44 205 PHE A N 1
ATOM 1613 C CA . PHE A 1 205 ? -10.126 12.933 14.359 1.00 92.44 205 PHE A CA 1
ATOM 1614 C C . PHE A 1 205 ? -11.303 12.848 15.337 1.00 92.44 205 PHE A C 1
ATOM 1616 O O . PHE A 1 205 ? -11.130 12.406 16.479 1.00 92.44 205 PHE A O 1
ATOM 1623 N N . ASP A 1 206 ? -12.478 13.285 14.892 1.00 88.12 206 ASP A N 1
ATOM 1624 C CA . ASP A 1 206 ? -13.631 13.568 15.754 1.00 88.12 206 ASP A CA 1
ATOM 1625 C C . ASP A 1 206 ? -14.143 12.313 16.477 1.00 88.12 206 ASP A C 1
ATOM 1627 O O . ASP A 1 206 ? -14.507 12.353 17.654 1.00 88.12 206 ASP A O 1
ATOM 1631 N N . GLU A 1 207 ? -14.085 11.154 15.819 1.00 91.50 207 GLU A N 1
ATOM 1632 C CA . GLU A 1 207 ? -14.603 9.898 16.361 1.00 91.50 207 GLU A CA 1
ATOM 1633 C C . GLU A 1 207 ? -13.672 9.246 17.396 1.00 91.50 207 GLU A C 1
ATOM 1635 O O . GLU A 1 207 ? -14.071 8.292 18.068 1.00 91.50 207 GLU A O 1
ATOM 1640 N N . LYS A 1 208 ? -12.431 9.725 17.559 1.00 93.31 208 LYS A N 1
ATOM 1641 C CA . LYS A 1 208 ? -11.406 9.056 18.380 1.00 93.31 208 LYS A CA 1
ATOM 1642 C C . LYS A 1 208 ? -11.839 8.887 19.833 1.00 93.31 208 LYS A C 1
ATOM 1644 O O . LYS A 1 208 ? -11.717 7.801 20.403 1.00 93.31 208 LYS A O 1
ATOM 1649 N N . THR A 1 209 ? -12.362 9.951 20.439 1.00 94.00 209 THR A N 1
ATOM 1650 C CA . THR A 1 209 ? -12.822 9.928 21.834 1.00 94.00 209 THR A CA 1
ATOM 1651 C C . THR A 1 209 ? -14.008 8.987 22.015 1.00 94.00 209 THR A C 1
ATOM 1653 O O . THR A 1 209 ? -14.081 8.288 23.026 1.00 94.00 209 THR A O 1
ATOM 1656 N N . GLU A 1 210 ? -14.915 8.932 21.040 1.00 94.88 210 GLU A N 1
ATOM 1657 C CA . GLU A 1 210 ? -16.063 8.029 21.090 1.00 94.88 210 GLU A CA 1
ATOM 1658 C C . GLU A 1 210 ? -15.630 6.566 20.946 1.00 94.88 210 GLU A C 1
ATOM 1660 O O . GLU A 1 210 ? -16.049 5.725 21.737 1.00 94.88 210 GLU A O 1
ATOM 1665 N N . GLN A 1 211 ? -14.695 6.264 20.042 1.00 95.19 211 GLN A N 1
ATOM 1666 C CA . GLN A 1 211 ? -14.107 4.926 19.914 1.00 95.19 211 GLN A CA 1
ATOM 1667 C C . GLN A 1 211 ? -13.440 4.469 21.224 1.00 95.19 211 GLN A C 1
ATOM 1669 O O . GLN A 1 211 ? -13.659 3.344 21.671 1.00 95.19 211 GLN A O 1
ATOM 1674 N N . ILE A 1 212 ? -12.691 5.347 21.908 1.00 96.19 212 ILE A N 1
ATOM 1675 C CA . ILE A 1 212 ? -12.080 5.027 23.213 1.00 96.19 212 ILE A CA 1
ATOM 1676 C C . ILE A 1 212 ? -13.152 4.700 24.261 1.00 96.19 212 ILE A C 1
ATOM 1678 O O . ILE A 1 212 ? -12.976 3.771 25.058 1.00 96.19 212 ILE A O 1
ATOM 1682 N N . LYS A 1 213 ? -14.260 5.452 24.282 1.00 96.31 213 LYS A N 1
ATOM 1683 C CA . LYS A 1 213 ? -15.386 5.195 25.191 1.00 96.31 213 LYS A CA 1
ATOM 1684 C C . LYS A 1 213 ? -16.056 3.861 24.879 1.00 96.31 213 LYS A C 1
ATOM 1686 O O . LYS A 1 213 ? -16.297 3.102 25.813 1.00 96.31 213 LYS A O 1
ATOM 1691 N N . GLN A 1 214 ? -16.304 3.554 23.606 1.00 96.06 214 GLN A N 1
ATOM 1692 C CA . GLN A 1 214 ? -16.888 2.280 23.179 1.00 96.06 214 GLN A CA 1
ATOM 1693 C C . GLN A 1 214 ? -16.038 1.093 23.633 1.00 96.06 214 GLN A C 1
ATOM 1695 O O . GLN A 1 214 ? -16.543 0.229 24.343 1.00 96.06 214 GLN A O 1
ATOM 1700 N N . VAL A 1 215 ? -14.735 1.101 23.336 1.00 96.12 215 VAL A N 1
ATOM 1701 C CA . VAL A 1 215 ? -13.830 0.022 23.767 1.00 96.12 215 VAL A CA 1
ATOM 1702 C C . VAL A 1 215 ? -13.738 -0.050 25.295 1.00 96.12 215 VAL A C 1
ATOM 1704 O O . VAL A 1 215 ? -13.663 -1.128 25.873 1.00 96.12 215 VAL A O 1
ATOM 1707 N N . SER A 1 216 ? -13.795 1.090 25.991 1.00 95.69 216 SER A N 1
ATOM 1708 C CA . SER A 1 216 ? -13.816 1.092 27.460 1.00 95.69 216 SER A CA 1
ATOM 1709 C C . SER A 1 216 ? -15.072 0.424 28.028 1.00 95.69 216 SER A C 1
ATOM 1711 O O . SER A 1 216 ? -14.957 -0.289 29.020 1.00 95.69 216 SER A O 1
ATOM 1713 N N . ARG A 1 217 ? -16.241 0.612 27.398 1.00 95.75 217 ARG A N 1
ATOM 1714 C CA . ARG A 1 217 ? -17.474 -0.100 27.772 1.00 95.75 217 ARG A CA 1
ATOM 1715 C C . ARG A 1 217 ? -17.345 -1.599 27.514 1.00 95.75 217 ARG A C 1
ATOM 1717 O O . ARG A 1 217 ? -17.639 -2.372 28.412 1.00 95.75 217 ARG A O 1
ATOM 1724 N N . GLU A 1 218 ? -16.800 -1.999 26.363 1.00 95.19 218 GLU A N 1
ATOM 1725 C CA . GLU A 1 218 ? -16.553 -3.416 26.041 1.00 95.19 218 GLU A CA 1
ATOM 1726 C C . GLU A 1 218 ? -15.671 -4.106 27.094 1.00 95.19 218 GLU A C 1
ATOM 1728 O O . GLU A 1 218 ? -15.957 -5.234 27.487 1.00 95.19 218 GLU A O 1
ATOM 1733 N N . ILE A 1 219 ? -14.642 -3.416 27.606 1.00 94.69 219 ILE A N 1
ATOM 1734 C CA . ILE A 1 219 ? -13.800 -3.914 28.707 1.00 94.69 219 ILE A CA 1
ATOM 1735 C C . ILE A 1 219 ? -14.607 -4.047 30.003 1.00 94.69 219 ILE A C 1
ATOM 1737 O O . ILE A 1 219 ? -14.472 -5.049 30.701 1.00 94.69 219 ILE A O 1
ATOM 1741 N N . SER A 1 220 ? -15.413 -3.044 30.357 1.00 93.00 220 SER A N 1
ATOM 1742 C CA . SER A 1 220 ? -16.238 -3.082 31.571 1.00 93.00 220 SER A CA 1
ATOM 1743 C C . SER A 1 220 ? -17.269 -4.211 31.527 1.00 93.00 220 SER A C 1
ATOM 1745 O O . SER A 1 220 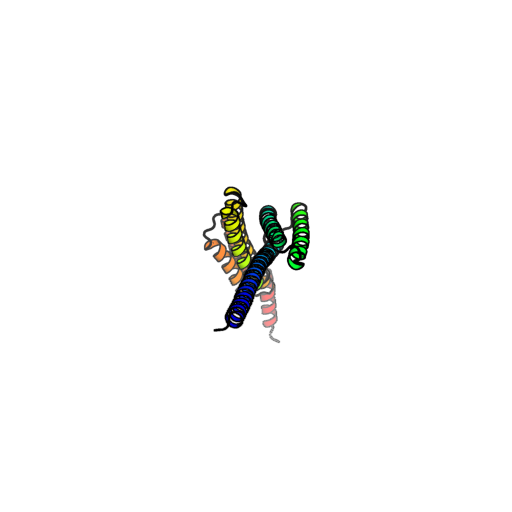? -17.425 -4.929 32.516 1.00 93.00 220 SER A O 1
ATOM 1747 N N . ASP A 1 221 ? -17.903 -4.420 30.375 1.00 92.00 221 ASP A N 1
ATOM 1748 C CA . ASP A 1 221 ? -18.938 -5.434 30.160 1.00 92.00 221 ASP A CA 1
ATOM 1749 C C . ASP A 1 221 ? -18.423 -6.872 30.321 1.00 92.00 221 ASP A C 1
ATOM 1751 O O . ASP A 1 221 ? -19.216 -7.776 30.573 1.00 92.00 221 ASP A O 1
ATOM 1755 N N . LEU A 1 222 ? -17.107 -7.104 30.227 1.00 90.12 222 LEU A N 1
ATOM 1756 C CA . LEU A 1 222 ? -16.509 -8.417 30.503 1.00 90.12 222 LEU A CA 1
ATOM 1757 C C . LEU A 1 222 ? -16.670 -8.861 31.961 1.00 90.12 222 LEU A C 1
ATOM 1759 O O . LEU A 1 222 ? -16.678 -10.059 32.237 1.00 90.12 222 LEU A O 1
ATOM 1763 N N . TYR A 1 223 ? -16.767 -7.907 32.889 1.00 83.69 223 TYR A N 1
ATOM 1764 C CA . TYR A 1 223 ? -16.794 -8.170 34.330 1.00 83.69 223 TYR A CA 1
ATOM 1765 C C . TYR A 1 223 ? -18.173 -7.943 34.955 1.00 83.69 223 TYR A C 1
ATOM 1767 O O . TYR A 1 223 ? -18.385 -8.279 36.124 1.00 83.69 223 TYR A O 1
ATOM 1775 N N . VAL A 1 224 ? -19.124 -7.392 34.194 1.00 77.81 224 VAL A N 1
ATOM 1776 C CA . VAL A 1 224 ? -20.516 -7.297 34.632 1.00 77.81 224 VAL A CA 1
ATOM 1777 C C . VAL A 1 224 ? -21.097 -8.707 34.635 1.00 77.81 224 VAL A C 1
ATOM 1779 O O . VAL A 1 224 ? -21.391 -9.297 33.600 1.00 77.81 224 VAL A O 1
ATOM 1782 N N . THR A 1 225 ? -21.259 -9.265 35.832 1.00 55.16 225 THR A N 1
ATOM 1783 C CA . THR A 1 225 ? -21.957 -10.536 36.027 1.00 55.16 225 THR A CA 1
ATOM 1784 C C . THR A 1 225 ? -23.423 -10.347 35.648 1.00 55.16 225 THR A C 1
ATOM 1786 O O . THR A 1 225 ? -24.183 -9.730 36.394 1.00 55.16 225 THR A O 1
ATOM 1789 N N . HIS A 1 226 ? -23.841 -10.876 34.494 1.00 51.66 226 HIS A N 1
ATOM 1790 C CA . HIS A 1 226 ? -25.265 -11.028 34.216 1.00 51.66 226 HIS A CA 1
ATOM 1791 C C . HIS A 1 226 ? -25.885 -11.942 35.290 1.00 51.66 226 HIS A C 1
ATOM 1793 O O . HIS A 1 226 ? -25.305 -12.985 35.613 1.00 51.66 226 HIS A O 1
ATOM 1799 N N . PRO A 1 227 ? -27.029 -11.554 35.884 1.00 48.53 227 PRO A N 1
ATOM 1800 C CA . PRO A 1 227 ? -27.646 -12.270 37.003 1.00 48.53 227 PRO A CA 1
ATOM 1801 C C . PRO A 1 227 ? -28.000 -13.733 36.688 1.00 48.53 227 PRO A C 1
ATOM 1803 O O . PRO A 1 227 ? -28.119 -14.531 37.615 1.00 48.53 227 PRO A O 1
ATOM 1806 N N . GLU A 1 228 ? -28.063 -14.117 35.413 1.00 49.16 228 GLU A N 1
ATOM 1807 C CA . GLU A 1 228 ? -28.323 -15.494 34.972 1.00 49.16 228 GLU A CA 1
ATOM 1808 C C . GLU A 1 228 ? -27.185 -16.471 35.332 1.00 49.16 228 GLU A C 1
ATOM 1810 O O . GLU A 1 228 ? -27.442 -17.615 35.705 1.00 49.16 228 GLU A O 1
ATOM 1815 N N . ASN A 1 229 ? -25.926 -16.012 35.377 1.00 46.22 229 ASN A N 1
ATOM 1816 C CA . ASN A 1 229 ? -24.807 -16.862 35.817 1.00 46.22 229 ASN A CA 1
ATOM 1817 C C . ASN A 1 229 ? -24.807 -17.112 37.333 1.00 46.22 229 ASN A C 1
ATOM 1819 O O . ASN A 1 229 ? -24.268 -18.117 37.793 1.00 46.22 229 ASN A O 1
ATOM 1823 N N . LYS A 1 230 ? -25.449 -16.242 38.126 1.00 46.56 230 LYS A N 1
ATOM 1824 C CA . LYS A 1 230 ? -25.587 -16.466 39.573 1.00 46.56 230 LYS A CA 1
ATOM 1825 C C . LYS A 1 230 ? -26.633 -17.533 39.892 1.00 46.56 230 LYS A C 1
ATOM 1827 O O . LYS A 1 230 ? -26.475 -18.210 40.901 1.00 46.56 230 LYS A O 1
ATOM 1832 N N . GLN A 1 231 ? -27.662 -17.704 39.056 1.00 47.34 231 GLN A N 1
ATOM 1833 C CA . GLN A 1 231 ? -28.646 -18.781 39.219 1.00 47.34 231 GLN A CA 1
ATOM 1834 C C . GLN A 1 231 ? -28.030 -20.147 38.900 1.00 47.34 231 GLN A C 1
ATOM 1836 O O . GLN A 1 231 ? -28.131 -21.045 39.727 1.00 47.34 231 GLN A O 1
ATOM 1841 N N . SER A 1 232 ? -27.272 -20.257 37.804 1.00 50.69 232 SER A N 1
ATOM 1842 C CA . SER A 1 232 ? -26.514 -21.470 37.450 1.00 50.69 232 SER A CA 1
ATOM 1843 C C . SER A 1 232 ? -25.504 -21.883 38.537 1.00 50.69 232 SER A C 1
ATOM 1845 O O . SER A 1 232 ? -25.464 -23.039 38.964 1.00 50.69 232 SER A O 1
ATOM 18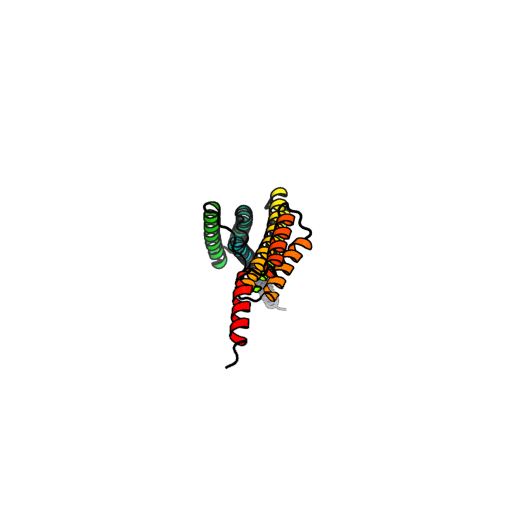47 N N . GLU A 1 233 ? -24.732 -20.934 39.082 1.00 51.94 233 GLU A N 1
ATOM 1848 C CA . GLU A 1 233 ? -23.789 -21.230 40.170 1.00 51.94 233 GLU A CA 1
ATOM 1849 C C . GLU A 1 233 ? -24.474 -21.503 41.520 1.00 51.94 233 GLU A C 1
ATOM 1851 O O . GLU A 1 233 ? -23.959 -22.289 42.321 1.00 51.94 233 GLU A O 1
ATOM 1856 N N . ALA A 1 234 ? -25.623 -20.878 41.800 1.00 54.62 234 ALA A N 1
ATOM 1857 C CA . ALA A 1 234 ? -26.400 -21.141 43.010 1.00 54.62 234 ALA A CA 1
ATOM 1858 C C . ALA A 1 234 ? -27.083 -22.518 42.961 1.00 54.62 234 ALA A C 1
ATOM 1860 O O . ALA A 1 234 ? -27.030 -23.250 43.950 1.00 54.62 234 ALA A O 1
ATOM 1861 N N . GLU A 1 235 ? -27.638 -22.911 41.813 1.00 52.94 235 GLU A N 1
ATOM 1862 C CA . GLU A 1 235 ? -28.211 -24.241 41.577 1.00 52.94 235 GLU A CA 1
ATOM 1863 C C . GLU A 1 235 ? -27.132 -25.332 41.641 1.00 52.94 235 GLU A C 1
ATOM 1865 O O . GLU A 1 235 ? -27.298 -26.325 42.352 1.00 52.94 235 GLU A O 1
ATOM 1870 N N . ALA A 1 236 ? -25.959 -25.112 41.036 1.00 55.41 236 ALA A N 1
ATOM 1871 C CA . ALA A 1 236 ? -24.831 -26.042 41.131 1.00 55.41 236 ALA A CA 1
ATOM 1872 C C . ALA A 1 236 ? -24.289 -26.202 42.569 1.00 55.41 236 ALA A C 1
ATOM 1874 O O . ALA A 1 236 ? -23.798 -27.272 42.946 1.00 55.41 236 ALA A O 1
ATOM 1875 N N . ARG A 1 237 ? -24.382 -25.156 43.403 1.00 57.44 237 ARG A N 1
ATOM 1876 C CA . ARG A 1 237 ? -24.010 -25.206 44.831 1.00 57.44 237 ARG A CA 1
ATOM 1877 C C . ARG A 1 237 ? -25.086 -25.845 45.712 1.00 57.44 237 ARG A C 1
ATOM 1879 O O . ARG A 1 237 ? -24.732 -26.409 46.747 1.00 57.44 237 ARG A O 1
ATOM 1886 N N . LEU A 1 238 ? -26.358 -25.785 45.317 1.00 55.81 238 LEU A N 1
ATOM 1887 C CA . LEU A 1 238 ? -27.467 -26.459 46.000 1.00 55.81 238 LEU A CA 1
ATOM 1888 C C . LEU A 1 238 ? -27.443 -27.976 45.756 1.00 55.81 238 LEU A C 1
ATOM 1890 O O . LEU A 1 238 ? -27.625 -28.738 46.702 1.00 55.81 238 LEU A O 1
ATOM 1894 N N . ILE A 1 239 ? -27.101 -28.418 44.541 1.00 56.56 239 ILE A N 1
ATOM 1895 C CA . ILE A 1 239 ? -26.983 -29.849 44.199 1.00 56.56 239 ILE A CA 1
ATOM 1896 C C . ILE A 1 239 ? -25.834 -30.529 44.970 1.00 56.56 239 ILE A C 1
ATOM 1898 O O . ILE A 1 239 ? -25.954 -31.677 45.383 1.00 56.56 239 ILE A O 1
ATOM 1902 N N . LYS A 1 240 ? -24.732 -29.818 45.249 1.00 55.81 240 LYS A N 1
ATOM 1903 C CA . LYS A 1 240 ? -23.588 -30.360 46.015 1.00 55.81 240 LYS A CA 1
ATOM 1904 C C . LYS A 1 240 ? -23.795 -30.436 47.535 1.00 55.81 240 LYS A C 1
ATOM 1906 O O . LYS A 1 240 ? -22.922 -30.957 48.224 1.00 55.81 240 LYS A O 1
ATOM 1911 N N . LYS A 1 241 ? -24.893 -29.896 48.074 1.00 53.72 241 LYS A N 1
ATOM 1912 C CA . LYS A 1 241 ? -25.153 -29.831 49.525 1.00 53.72 241 LYS A CA 1
ATOM 1913 C C . LYS A 1 241 ? -26.218 -30.808 50.027 1.00 53.72 241 LYS A C 1
ATOM 1915 O O . LYS A 1 241 ? -26.558 -30.728 51.203 1.00 53.72 241 LYS A O 1
ATOM 1920 N N . GLN A 1 242 ? -26.724 -31.723 49.200 1.00 41.75 242 GLN A N 1
ATOM 1921 C CA . GLN A 1 242 ? -27.551 -32.826 49.695 1.00 41.75 242 GLN A CA 1
ATOM 1922 C C . GLN A 1 242 ? -26.649 -33.985 50.151 1.00 41.75 242 GLN A C 1
ATOM 1924 O O . GLN A 1 242 ? -26.003 -34.604 49.304 1.00 41.75 242 GLN A O 1
ATOM 1929 N N . PRO A 1 243 ? -26.544 -34.271 51.464 1.00 49.62 243 PRO A N 1
ATOM 1930 C CA . PRO A 1 243 ? -25.985 -35.533 51.915 1.00 49.62 243 PRO A CA 1
ATOM 1931 C C . PRO A 1 243 ? -27.012 -36.643 51.649 1.00 49.62 243 PRO A C 1
ATOM 1933 O O . PRO A 1 243 ? -28.215 -36.421 51.808 1.00 49.62 243 PRO A O 1
ATOM 1936 N N . TYR A 1 244 ? -26.513 -37.800 51.211 1.00 48.75 244 TYR A N 1
ATOM 1937 C CA . TYR A 1 244 ? -27.255 -39.064 51.210 1.00 48.75 244 TYR A CA 1
ATOM 1938 C C . TYR A 1 244 ? -27.759 -39.411 52.613 1.00 48.75 244 TYR A C 1
ATOM 1940 O O . TYR A 1 244 ? -27.013 -39.131 53.582 1.00 48.75 244 TYR A O 1
#

Sequence (244 aa):
MSFWAFLGVLAILAVMAGALYLSKFAADRELALQELNRKARLHHRKIIDLDELIHTLLIYDRNTSLLESMLKEMSATAEQGIKLKPDSEELRSDLLNIRAIEQEVQVLAATPKEPEIPASDQQIFLVKKHFARALKLVRELHNTGKIDPGAASTHSKRLSQNALLLEVKAYRHQGAIARSQGEISNAANFFKHAKELLIKSDLTFDEKTEQIKQVSREISDLYVTHPENKQSEAEARLIKKQPY

pLDDT: mean 91.0, std 12.31, range [41.75, 98.12]

Radius of gyration: 31.99 Å; chains: 1; bounding box: 89×58×104 Å

Organism: NCBI:txid230495